Protein AF-K5WRV7-F1 (afdb_monomer)

Secondary structure (DSSP, 8-state):
-----PPP--------------S---S-----TTPPP-B-TTS-B-----GGGGGGG--BTTB-STTSHHHHHHHHHHHTT-SSSHHHHHHH-TTSPP-EETTEEEEE--HHHHHHT-TTS---GGGTTSS-TTBHHHHHHHHHH-TTTTSSSPPPSP----TTHHHHHHHHHHHHHHHHHHHHHT-PPP--S-GGG-TTS-----------

pLDDT: mean 76.49, std 20.36, range [28.19, 95.31]

Nearest PDB structures (foldseek):
  2efu-assembly5_E  TM=2.548E-01  e=2.203E+00  Brucella anthropi
  8uw3-assembly1_A  TM=4.115E-01  e=4.795E+00  Homo sapiens

Solvent-accessible surface area (backbone atoms only — not comparable to full-atom values): 13340 Å² total; per-residue (Å²): 133,90,83,90,88,82,85,81,83,80,82,72,82,82,78,70,89,70,88,72,93,60,93,76,62,81,87,75,60,87,66,60,98,53,48,52,83,32,17,48,97,87,66,48,75,64,62,74,49,72,69,89,57,19,72,60,65,43,69,45,93,89,45,54,45,59,86,36,66,72,55,32,54,27,52,51,18,56,37,57,54,62,25,78,40,7,52,37,33,52,73,78,37,70,91,51,89,54,45,51,31,91,93,44,78,86,43,59,28,35,71,65,44,65,74,62,60,48,78,69,48,48,40,52,64,52,36,68,65,85,50,12,57,52,15,57,53,13,37,51,52,42,44,66,72,25,76,39,58,55,37,90,53,78,73,72,86,83,45,78,57,45,89,64,45,67,60,56,36,50,52,49,53,50,52,50,52,51,52,50,51,52,50,61,74,66,54,70,76,79,79,84,69,67,76,91,75,44,86,88,59,83,73,80,77,87,79,86,84,88,90,129

Radius of gyration: 24.02 Å; Cα contacts (8 Å, |Δi|>4): 210; chains: 1; bounding box: 48×81×74 Å

Sequence (212 aa):
MLSSDGIGTRQGPSVRSQTQSSPHHIKTCFKGNSWYDITDKEGNEVLPSHLQGGPWFQTYQGVKAADNSPLFARLMRVMCNHAPIGEYRVRFFPNEPYKACQCDLKSPETRQHLLMVCSLFVRRINHYDLDGITTIRGLILFLQDNPQAFSFEPPELPRHADESWPAYRRELELARDEENKRRKKKRFPPLVGPIFLHESIEFTRHWNVLLE

Structure (mmCIF, N/CA/C/O backbone):
data_AF-K5WRV7-F1
#
_entry.id   AF-K5WRV7-F1
#
loop_
_atom_site.group_PDB
_atom_site.id
_atom_site.type_symbol
_atom_site.label_atom_id
_atom_site.label_alt_id
_atom_site.label_comp_id
_atom_site.label_asym_id
_atom_site.label_entity_id
_atom_site.label_seq_id
_atom_site.pdbx_PDB_ins_code
_atom_site.Cartn_x
_atom_site.Cartn_y
_atom_site.Cartn_z
_atom_site.occupancy
_atom_site.B_iso_or_equiv
_atom_site.auth_seq_id
_atom_site.auth_comp_id
_atom_site.auth_asym_id
_atom_site.auth_atom_id
_atom_site.pdbx_PDB_model_num
ATOM 1 N N . MET A 1 1 ? -18.092 55.488 35.555 1.00 34.03 1 MET A N 1
ATOM 2 C CA . MET A 1 1 ? -17.894 56.061 34.203 1.00 34.03 1 MET A CA 1
ATOM 3 C C . MET A 1 1 ? -16.597 55.460 33.665 1.00 34.03 1 MET A C 1
ATOM 5 O O . MET A 1 1 ? -15.598 55.630 34.345 1.00 34.03 1 MET A O 1
ATOM 9 N N . LEU A 1 2 ? -16.661 54.430 32.800 1.00 28.19 2 LEU A N 1
ATOM 10 C CA . LEU A 1 2 ? -16.657 54.466 31.306 1.00 28.19 2 LEU A CA 1
ATOM 11 C C . LEU A 1 2 ? -15.292 54.965 30.777 1.00 28.19 2 LEU A C 1
ATOM 13 O O . LEU A 1 2 ? -14.878 56.030 31.211 1.00 28.19 2 LEU A O 1
ATOM 17 N N . SER A 1 3 ? -14.502 54.275 29.940 1.00 32.31 3 SER A N 1
ATOM 18 C CA . SER A 1 3 ? -14.743 53.446 28.729 1.00 32.31 3 SER A CA 1
ATOM 19 C C . SER A 1 3 ? -13.584 52.428 28.525 1.00 32.31 3 SER A C 1
ATOM 21 O O . SER A 1 3 ? -12.493 52.698 29.016 1.00 32.31 3 SER A O 1
ATOM 23 N N . SER A 1 4 ? -13.798 51.196 28.016 1.00 35.28 4 SER A N 1
ATOM 24 C CA . SER A 1 4 ? -13.863 50.726 26.594 1.00 35.28 4 SER A CA 1
ATOM 25 C C . SER A 1 4 ? -12.456 50.600 25.957 1.00 35.28 4 SER A C 1
ATOM 27 O O . SER A 1 4 ? -11.666 51.521 26.084 1.00 35.28 4 SER A O 1
ATOM 29 N N . ASP A 1 5 ? -12.006 49.468 25.393 1.00 35.31 5 ASP A N 1
ATOM 30 C CA . ASP A 1 5 ? -12.623 48.750 24.270 1.00 35.31 5 ASP A CA 1
ATOM 31 C C . ASP A 1 5 ? -12.466 47.217 24.306 1.00 35.31 5 ASP A C 1
ATOM 33 O O . ASP A 1 5 ? -11.387 46.663 24.524 1.00 35.31 5 ASP A O 1
ATOM 37 N N . GLY A 1 6 ? -13.586 46.538 24.041 1.00 30.58 6 GLY A N 1
ATOM 38 C CA . GLY A 1 6 ? -13.695 45.094 23.865 1.00 30.58 6 GLY A CA 1
ATOM 39 C C . GLY A 1 6 ? -13.510 44.666 22.407 1.00 30.58 6 GLY A C 1
ATOM 40 O O . GLY A 1 6 ? -14.030 45.288 21.482 1.00 30.58 6 GLY A O 1
ATOM 41 N N . ILE A 1 7 ? -12.798 43.558 22.211 1.00 35.91 7 ILE A N 1
ATOM 42 C CA . ILE A 1 7 ? -12.646 42.895 20.914 1.00 35.91 7 ILE A CA 1
ATOM 43 C C . ILE A 1 7 ? -13.846 41.965 20.713 1.00 35.91 7 ILE A C 1
ATOM 45 O O . ILE A 1 7 ? -14.072 41.029 21.481 1.00 35.91 7 ILE A O 1
ATOM 49 N N . GLY A 1 8 ? -14.642 42.275 19.690 1.00 31.19 8 GLY A N 1
ATOM 50 C CA . GLY A 1 8 ? -15.911 41.627 19.380 1.00 31.19 8 GLY A CA 1
ATOM 51 C C . GLY A 1 8 ? -15.788 40.145 19.027 1.00 31.19 8 GLY A C 1
ATOM 52 O O . GLY A 1 8 ? -15.037 39.738 18.141 1.00 31.19 8 GLY A O 1
ATOM 53 N N . THR A 1 9 ? -16.619 39.345 19.685 1.00 34.44 9 THR A N 1
ATOM 54 C CA . THR A 1 9 ? -16.961 37.973 19.325 1.00 34.44 9 THR A CA 1
ATOM 55 C C . THR A 1 9 ? -17.818 37.969 18.055 1.00 34.44 9 THR A C 1
ATOM 57 O O . THR A 1 9 ? -19.000 38.308 18.081 1.00 34.44 9 THR A O 1
ATOM 60 N N . ARG A 1 10 ? -17.258 37.548 16.914 1.00 32.38 10 ARG A N 1
ATOM 61 C CA . ARG A 1 10 ? -18.082 37.117 15.773 1.00 32.38 10 ARG A CA 1
ATOM 62 C C . ARG A 1 10 ? -18.453 35.651 15.962 1.00 32.38 10 ARG A C 1
ATOM 64 O O . ARG A 1 10 ? -17.661 34.757 15.680 1.00 32.38 10 ARG A O 1
ATOM 71 N N . GLN A 1 11 ? -19.672 35.425 16.443 1.00 33.03 11 GLN A N 1
ATOM 72 C CA . GLN A 1 11 ? -20.339 34.131 16.349 1.00 33.03 11 GLN A CA 1
ATOM 73 C C . GLN A 1 11 ? -20.575 33.803 14.868 1.00 33.03 11 GLN A C 1
ATOM 75 O O . GLN A 1 11 ? -21.290 34.522 14.169 1.00 33.03 11 GLN A O 1
ATOM 80 N N . GLY A 1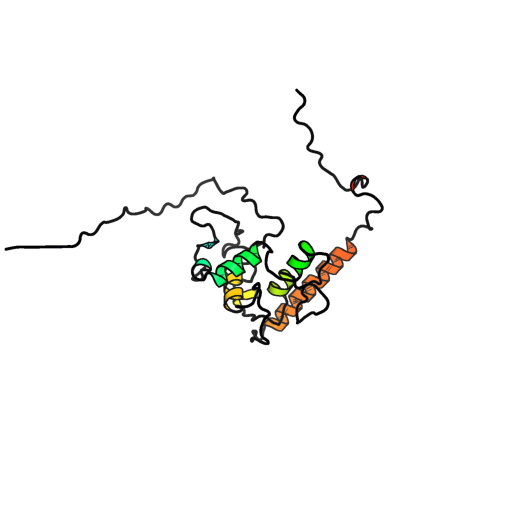 12 ? -19.935 32.739 14.382 1.00 33.88 12 GLY A N 1
ATOM 81 C CA . GLY A 1 12 ? -20.281 32.112 13.109 1.00 33.88 12 GLY A CA 1
ATOM 82 C C . GLY A 1 12 ? -21.568 31.291 13.255 1.00 33.88 12 GLY A C 1
ATOM 83 O O . GLY A 1 12 ? -21.869 30.826 14.357 1.00 33.88 12 GLY A O 1
ATOM 84 N N . PRO A 1 13 ? -22.356 31.122 12.181 1.00 32.88 13 PRO A N 1
ATOM 85 C CA . PRO A 1 13 ? -23.629 30.423 12.255 1.00 32.88 13 PRO A CA 1
ATOM 86 C C . PRO A 1 13 ? -23.435 28.970 12.700 1.00 32.88 13 PRO A C 1
ATOM 88 O O . PRO A 1 13 ? -22.595 28.244 12.170 1.00 32.88 13 PRO A O 1
ATOM 91 N N . SER A 1 14 ? -24.248 28.569 13.678 1.00 37.31 14 SER A N 1
ATOM 92 C CA . SER A 1 14 ? -24.395 27.197 14.159 1.00 37.31 14 SER A CA 1
ATOM 93 C C . SER A 1 14 ? -24.713 26.267 12.986 1.00 37.31 14 SER A C 1
ATOM 95 O O . SER A 1 14 ? -25.817 26.294 12.433 1.00 37.31 14 SER A O 1
ATOM 97 N N . VAL A 1 15 ? -23.734 25.459 12.572 1.00 34.78 15 VAL A N 1
ATOM 98 C CA . VAL A 1 15 ? -23.944 24.430 11.552 1.00 34.78 15 VAL A CA 1
ATOM 99 C C . VAL A 1 15 ? -24.609 23.244 12.233 1.00 34.78 15 VAL A C 1
ATOM 101 O O . VAL A 1 15 ? -23.976 22.356 12.799 1.00 34.78 15 VAL A O 1
ATOM 104 N N . ARG A 1 16 ? -25.939 23.303 12.200 1.00 30.89 16 ARG A N 1
ATOM 105 C CA . ARG A 1 16 ? -26.885 22.216 12.427 1.00 30.89 16 ARG A CA 1
ATOM 106 C C . ARG A 1 16 ? -26.302 20.893 11.926 1.00 30.89 16 ARG A C 1
ATOM 108 O O . ARG A 1 16 ? -25.983 20.775 10.746 1.00 30.89 16 ARG A O 1
ATOM 115 N N . SER A 1 17 ? -26.220 19.912 12.825 1.00 41.25 17 SER A N 1
ATOM 116 C CA . SER A 1 17 ? -26.027 18.503 12.483 1.00 41.25 17 SER A CA 1
ATOM 117 C C . SER A 1 17 ? -27.060 18.125 11.422 1.00 41.25 17 SER A C 1
ATOM 119 O O . SER A 1 17 ? -28.253 18.014 11.711 1.00 41.25 17 SER A O 1
ATOM 121 N N . GLN A 1 18 ? -26.622 18.046 10.169 1.00 31.94 18 GLN A N 1
ATOM 122 C CA . GLN A 1 18 ? -27.412 17.484 9.092 1.00 31.94 18 GLN A CA 1
ATOM 123 C C . GLN A 1 18 ? -26.920 16.061 8.886 1.00 31.94 18 GLN A C 1
ATOM 125 O O . GLN A 1 18 ? -26.005 15.793 8.113 1.00 31.94 18 GLN A O 1
ATOM 130 N N . THR A 1 19 ? -27.567 15.141 9.594 1.00 44.53 19 THR A N 1
ATOM 131 C CA . THR A 1 19 ? -27.823 13.794 9.096 1.00 44.53 19 THR A CA 1
ATOM 132 C C . THR A 1 19 ? -28.399 13.935 7.685 1.00 44.53 19 THR A C 1
ATOM 134 O O . THR A 1 19 ? -29.573 14.251 7.515 1.00 44.53 19 THR A O 1
ATOM 137 N N . GLN A 1 20 ? -27.560 13.784 6.660 1.00 34.97 20 GLN A N 1
ATOM 138 C CA . GLN A 1 20 ? -28.012 13.727 5.274 1.00 34.97 20 GLN A CA 1
ATOM 139 C C . GLN A 1 20 ? -27.989 12.279 4.807 1.00 34.97 20 GLN A C 1
ATOM 141 O O . GLN A 1 20 ? -27.023 11.789 4.230 1.00 34.97 20 GLN A O 1
ATOM 146 N N . SER A 1 21 ? -29.116 11.612 5.026 1.00 39.34 21 SER A N 1
ATOM 147 C CA . SER A 1 21 ? -29.606 10.566 4.139 1.00 39.34 21 SER A CA 1
ATOM 148 C C . SER A 1 21 ? -29.924 11.200 2.775 1.00 39.34 21 SER A C 1
ATOM 150 O O . SER A 1 21 ? -31.061 11.593 2.518 1.00 39.34 21 SER A O 1
ATOM 152 N N . SER A 1 22 ? -28.917 11.378 1.920 1.00 34.94 22 SER A N 1
ATOM 153 C CA . SER A 1 22 ? -29.122 11.780 0.524 1.00 34.94 22 SER A CA 1
ATOM 154 C C . SER A 1 22 ? -28.965 10.558 -0.390 1.00 34.94 22 SER A C 1
ATOM 156 O O . SER A 1 22 ? -27.957 9.858 -0.288 1.00 34.94 22 SER A O 1
ATOM 158 N N . PRO A 1 23 ? -29.914 10.284 -1.307 1.00 37.91 23 PRO A N 1
ATOM 159 C CA . PRO A 1 23 ? -29.856 9.152 -2.237 1.00 37.91 23 PRO A CA 1
ATOM 160 C C . PRO A 1 23 ? -28.829 9.348 -3.369 1.00 37.91 23 PRO A C 1
ATOM 162 O O . PRO A 1 23 ? -28.701 8.499 -4.251 1.00 37.91 23 PRO A O 1
ATOM 165 N N . HIS A 1 24 ? -28.073 10.449 -3.358 1.00 39.72 24 HIS A N 1
ATOM 166 C CA . HIS A 1 24 ? -26.963 10.702 -4.274 1.00 39.72 24 HIS A CA 1
ATOM 167 C C . HIS A 1 24 ? -25.646 10.192 -3.682 1.00 39.72 24 HIS A C 1
ATOM 169 O O . HIS A 1 24 ? -24.675 10.929 -3.536 1.00 39.72 24 HIS A O 1
ATOM 175 N N . HIS A 1 25 ? -25.609 8.900 -3.354 1.00 45.62 25 HIS A N 1
ATOM 176 C CA . HIS A 1 25 ? -24.341 8.184 -3.282 1.00 45.62 25 HIS A CA 1
ATOM 177 C C . HIS A 1 25 ? -23.656 8.371 -4.642 1.00 45.62 25 HIS A C 1
ATOM 179 O O . HIS A 1 25 ? -24.279 8.107 -5.674 1.00 45.62 25 HIS A O 1
ATOM 185 N N . ILE A 1 26 ? -22.413 8.861 -4.674 1.00 51.66 26 ILE A N 1
ATOM 186 C CA . ILE A 1 26 ? -21.612 8.899 -5.904 1.00 51.66 26 ILE A CA 1
ATOM 187 C C . ILE A 1 26 ? -21.542 7.456 -6.409 1.00 51.66 26 ILE A C 1
ATOM 189 O O . ILE A 1 26 ? -20.823 6.636 -5.847 1.00 51.66 26 ILE A O 1
ATOM 193 N N . LYS A 1 27 ? -22.356 7.120 -7.419 1.00 51.41 27 LYS A N 1
ATOM 194 C CA . LYS A 1 27 ? -22.497 5.736 -7.891 1.00 51.41 27 LYS A CA 1
ATOM 195 C C . LYS A 1 27 ? -21.226 5.222 -8.557 1.00 51.41 27 LYS A C 1
ATOM 197 O O . LYS A 1 27 ? -21.018 4.018 -8.568 1.00 51.41 27 LYS A O 1
ATOM 202 N N . THR A 1 28 ? -20.368 6.105 -9.068 1.00 55.50 28 THR A N 1
ATOM 203 C CA . THR A 1 28 ? -19.089 5.728 -9.676 1.00 55.50 28 THR A CA 1
ATOM 204 C C . THR A 1 28 ? -18.113 6.906 -9.631 1.00 55.50 28 THR A C 1
ATOM 206 O O . THR A 1 28 ? -18.174 7.807 -10.467 1.00 55.50 28 THR A O 1
ATOM 209 N N . CYS A 1 29 ? -17.190 6.925 -8.676 1.00 66.75 29 CYS A N 1
ATOM 210 C CA . CYS A 1 29 ? -15.946 7.679 -8.840 1.00 66.75 29 CYS A CA 1
ATOM 211 C C . CYS A 1 29 ? -14.976 6.798 -9.628 1.00 66.75 29 CYS A C 1
ATOM 213 O O . CYS A 1 29 ? -14.827 5.614 -9.327 1.00 66.75 29 CYS A O 1
ATOM 215 N N . PHE A 1 30 ? -14.343 7.359 -10.660 1.00 75.00 30 PHE A N 1
ATOM 216 C CA . PHE A 1 30 ? -13.354 6.625 -11.440 1.00 75.00 30 PHE A CA 1
ATOM 217 C C . PHE A 1 30 ? -12.153 6.294 -10.546 1.00 75.00 30 PHE A C 1
ATOM 219 O O . PHE A 1 30 ? -11.325 7.158 -10.254 1.00 75.00 30 PHE A O 1
ATOM 226 N N . LYS A 1 31 ? -12.065 5.036 -10.102 1.00 74.81 31 LYS A N 1
ATOM 227 C CA . LYS A 1 31 ? -10.841 4.462 -9.547 1.00 74.81 31 LYS A CA 1
ATOM 228 C C . LYS A 1 31 ? -10.073 3.829 -10.705 1.00 74.81 31 LYS A C 1
ATOM 230 O O . LYS A 1 31 ? -10.614 2.999 -11.430 1.00 74.81 31 LYS A O 1
ATOM 235 N N . GLY A 1 32 ? -8.838 4.267 -10.946 1.00 78.50 32 GLY A N 1
ATOM 236 C CA . GLY A 1 32 ? -8.018 3.684 -12.011 1.00 78.50 32 GLY A CA 1
ATOM 237 C C . GLY A 1 32 ? -7.801 2.179 -11.794 1.00 78.50 32 GLY A C 1
ATOM 238 O O . GLY A 1 32 ? -7.850 1.698 -10.667 1.00 78.50 32 GLY A O 1
ATOM 239 N N . ASN A 1 33 ? -7.485 1.428 -12.852 1.00 84.50 33 ASN A N 1
ATOM 240 C CA . ASN A 1 33 ? -7.352 -0.042 -12.797 1.00 84.50 33 ASN A CA 1
ATOM 241 C C . ASN A 1 33 ? -6.268 -0.562 -11.835 1.00 84.50 33 ASN A C 1
ATOM 243 O O . ASN A 1 33 ? -6.220 -1.748 -11.530 1.00 84.50 33 ASN A O 1
ATOM 247 N N . SER A 1 34 ? -5.354 0.306 -11.400 1.00 87.56 34 SER A N 1
ATOM 248 C CA . SER A 1 34 ? -4.294 -0.027 -10.443 1.00 87.56 34 SER A CA 1
ATOM 249 C C . SER A 1 34 ? -4.553 0.532 -9.044 1.00 87.56 34 SER A C 1
ATOM 251 O O . SER A 1 34 ? -3.638 0.548 -8.219 1.00 87.56 34 SER A O 1
ATOM 253 N N . TRP A 1 35 ? -5.772 0.997 -8.766 1.00 90.88 35 TRP A N 1
ATOM 254 C CA . TRP A 1 35 ? -6.159 1.457 -7.438 1.00 90.88 35 TRP A CA 1
ATOM 255 C C . TRP A 1 35 ? -5.901 0.377 -6.383 1.00 90.88 35 TRP A C 1
ATOM 257 O O . TRP A 1 35 ? -5.925 -0.818 -6.681 1.00 90.88 35 TRP A O 1
ATOM 267 N N . TYR A 1 36 ? -5.549 0.790 -5.170 1.00 92.81 36 TYR A N 1
ATOM 268 C CA . TYR A 1 36 ? -5.463 -0.132 -4.047 1.00 92.81 36 TYR A CA 1
ATOM 269 C C . TYR A 1 36 ? -6.854 -0.272 -3.432 1.00 92.81 36 TYR A C 1
ATOM 271 O O . TYR A 1 36 ? -7.406 0.715 -2.951 1.00 92.81 36 TYR A O 1
ATOM 279 N N . ASP A 1 37 ? -7.420 -1.476 -3.480 1.00 90.81 37 ASP A N 1
ATOM 280 C CA . ASP A 1 37 ? -8.708 -1.746 -2.848 1.00 90.81 37 ASP A CA 1
ATOM 281 C C . ASP A 1 37 ? -8.542 -1.648 -1.328 1.00 90.81 37 ASP A C 1
ATOM 283 O O . ASP A 1 37 ? -7.725 -2.351 -0.727 1.00 90.81 37 ASP A O 1
ATOM 287 N N . ILE A 1 38 ? -9.275 -0.719 -0.723 1.00 92.06 38 ILE A N 1
ATOM 288 C CA . ILE A 1 38 ? -9.119 -0.351 0.680 1.00 92.06 38 ILE A CA 1
ATOM 289 C C . ILE A 1 38 ? -10.467 0.079 1.254 1.00 92.06 38 ILE A C 1
ATOM 291 O O . ILE A 1 38 ? -11.280 0.686 0.550 1.00 92.06 38 ILE A O 1
ATOM 295 N N . THR A 1 39 ? -10.697 -0.215 2.529 1.00 93.00 39 THR A N 1
ATOM 296 C CA . THR A 1 39 ? -11.959 0.088 3.210 1.00 93.00 39 THR A CA 1
ATOM 297 C C . THR A 1 39 ? -11.787 1.032 4.397 1.00 93.00 39 THR A C 1
ATOM 299 O O . THR A 1 39 ? -10.681 1.249 4.904 1.00 93.00 39 THR A O 1
ATOM 302 N N . ASP A 1 40 ? -12.890 1.618 4.851 1.00 90.50 40 ASP A N 1
ATOM 303 C CA . ASP A 1 40 ? -12.986 2.217 6.179 1.00 90.50 40 ASP A CA 1
ATOM 304 C C . ASP A 1 40 ? -13.233 1.135 7.252 1.00 90.50 40 ASP A C 1
ATOM 306 O O . ASP A 1 40 ? -13.208 -0.068 6.969 1.00 90.50 40 ASP A O 1
ATOM 310 N N . LYS A 1 41 ? -13.432 1.568 8.501 1.00 87.31 41 LYS A N 1
ATOM 311 C CA . LYS A 1 41 ? -13.689 0.675 9.645 1.00 87.31 41 LYS A CA 1
ATOM 312 C C . LYS A 1 41 ? -15.070 0.005 9.571 1.00 87.31 41 LYS A C 1
ATOM 314 O O . LYS A 1 41 ? -15.290 -1.015 10.211 1.00 87.31 41 LYS A O 1
ATOM 319 N N . GLU A 1 42 ? -16.001 0.583 8.818 1.00 88.56 42 GLU A N 1
ATOM 320 C CA . GLU A 1 42 ? -17.322 0.025 8.538 1.00 88.56 42 GLU A CA 1
ATOM 321 C C . GLU A 1 42 ? -17.300 -0.975 7.367 1.00 88.56 42 GLU A C 1
ATOM 323 O O . GLU A 1 42 ? -18.310 -1.623 7.095 1.00 88.56 42 GLU A O 1
ATOM 328 N N . GLY A 1 43 ? -16.158 -1.129 6.689 1.00 88.62 43 GLY A N 1
ATOM 329 C CA . GLY A 1 43 ? -16.004 -2.001 5.527 1.00 88.62 43 GLY A CA 1
ATOM 330 C C . GLY A 1 43 ? -16.460 -1.362 4.214 1.00 88.62 43 GLY A C 1
ATOM 331 O O . GLY A 1 43 ? -16.503 -2.047 3.191 1.00 88.62 43 GLY A O 1
ATOM 332 N N . ASN A 1 44 ? -16.776 -0.065 4.204 1.00 90.31 44 ASN A N 1
ATOM 333 C CA . ASN A 1 44 ? -17.099 0.640 2.971 1.00 90.31 44 ASN A CA 1
ATOM 334 C C . ASN A 1 44 ? -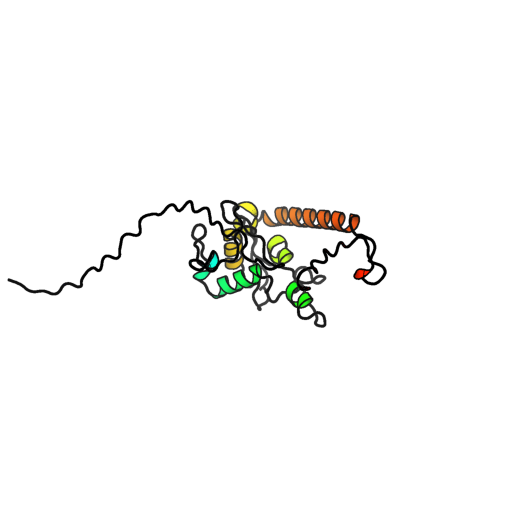15.826 0.902 2.179 1.00 90.31 44 ASN A C 1
ATOM 336 O O . ASN A 1 44 ? -14.792 1.275 2.732 1.00 90.31 44 ASN A O 1
ATOM 340 N N . GLU A 1 45 ? -15.915 0.762 0.862 1.00 90.81 45 GLU A N 1
ATOM 341 C CA . GLU A 1 45 ? -14.801 1.071 -0.019 1.00 90.81 45 GLU A CA 1
ATOM 342 C C . GLU A 1 45 ? -14.447 2.564 0.030 1.00 90.81 45 GLU A C 1
ATOM 344 O O . GLU A 1 45 ? -15.299 3.438 -0.158 1.00 90.81 45 GLU A O 1
ATOM 349 N N . VAL A 1 46 ? -13.162 2.863 0.220 1.00 90.3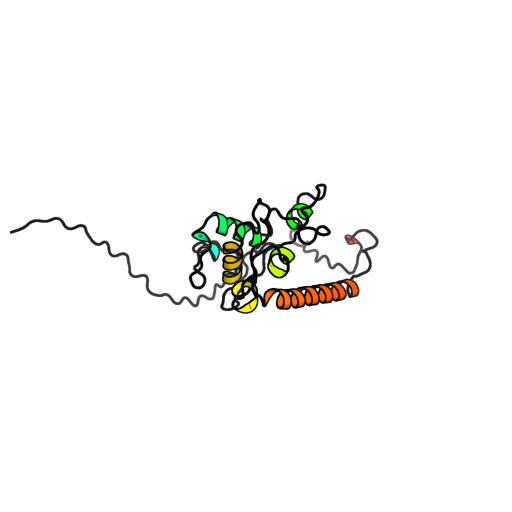8 46 VAL A N 1
ATOM 350 C CA . VAL A 1 46 ? -12.658 4.233 0.164 1.00 90.38 46 VAL A CA 1
ATOM 351 C C . VAL A 1 46 ? -12.233 4.557 -1.263 1.00 90.38 46 VAL A C 1
ATOM 353 O O . VAL A 1 46 ? -11.213 4.087 -1.778 1.00 90.38 46 VAL A O 1
ATOM 356 N N . LEU A 1 47 ? -13.024 5.415 -1.899 1.00 89.19 47 LEU A N 1
ATOM 357 C CA . LEU A 1 47 ? -12.839 5.809 -3.288 1.00 89.19 47 LEU A CA 1
ATOM 358 C C . LEU A 1 47 ? -12.267 7.229 -3.427 1.00 89.19 47 LEU A C 1
ATOM 360 O O . LEU A 1 47 ? -12.507 8.084 -2.569 1.00 89.19 47 LEU A O 1
ATOM 364 N N . PRO A 1 48 ? -11.557 7.532 -4.532 1.00 88.00 48 PRO A N 1
ATOM 365 C CA . PRO A 1 48 ? -11.108 8.888 -4.799 1.00 88.00 48 PRO A CA 1
ATOM 366 C C . PRO A 1 48 ? -12.282 9.865 -4.884 1.00 88.00 48 PRO A C 1
ATOM 368 O O . PRO A 1 48 ? -13.185 9.711 -5.702 1.00 88.00 48 PRO A O 1
ATOM 371 N N . SER A 1 49 ? -12.230 10.912 -4.063 1.00 85.06 49 SER A N 1
ATOM 372 C CA . SER A 1 49 ? -13.189 12.014 -4.083 1.00 85.06 49 SER A CA 1
ATOM 373 C C . SER A 1 49 ? -12.475 13.340 -3.847 1.00 85.06 49 SER A C 1
ATOM 375 O O . SER A 1 49 ? -11.447 13.388 -3.174 1.00 85.06 49 SER A O 1
ATOM 377 N N . HIS A 1 50 ? -13.021 14.412 -4.417 1.00 80.50 50 HIS A N 1
ATOM 378 C CA . HIS A 1 50 ? -12.578 15.791 -4.191 1.00 80.50 50 HIS A CA 1
ATOM 379 C C . HIS A 1 50 ? -13.525 16.556 -3.253 1.00 80.50 50 HIS A C 1
ATOM 381 O O . HIS A 1 50 ? -13.187 17.640 -2.777 1.00 80.50 50 HIS A O 1
ATOM 387 N N . LEU A 1 51 ? -14.714 16.008 -2.973 1.00 82.94 51 LEU A N 1
ATOM 388 C CA . LEU A 1 51 ? -15.703 16.659 -2.121 1.00 82.94 51 LEU A CA 1
ATOM 389 C C . LEU A 1 51 ? -15.167 16.750 -0.693 1.00 82.94 51 LEU A C 1
ATOM 391 O O . LEU A 1 51 ? -14.818 15.732 -0.102 1.00 82.94 51 LEU A O 1
ATOM 395 N N . GLN A 1 52 ? -15.098 17.970 -0.153 1.00 82.69 52 GLN A N 1
ATOM 396 C CA . GLN A 1 52 ? -14.564 18.247 1.190 1.00 82.69 52 GLN A CA 1
ATOM 397 C C . GLN A 1 52 ? -13.123 17.729 1.389 1.00 82.69 52 GLN A C 1
ATOM 399 O O . GLN A 1 52 ? -12.753 17.294 2.475 1.00 82.69 52 GLN A O 1
ATOM 404 N N . GLY A 1 53 ? -12.310 17.736 0.324 1.00 78.94 53 GLY A N 1
ATOM 405 C CA . GLY A 1 53 ? -10.960 17.158 0.334 1.00 78.94 53 GLY A CA 1
ATOM 406 C C . GLY A 1 53 ? -10.933 15.631 0.179 1.00 78.94 53 GLY A C 1
ATOM 407 O O . GLY A 1 53 ? -9.863 15.043 0.039 1.00 78.94 53 GLY A O 1
ATOM 408 N N . GLY A 1 54 ? -12.094 14.978 0.138 1.00 85.88 54 GLY A N 1
ATOM 409 C CA . GLY A 1 54 ? -12.210 13.535 -0.012 1.00 85.88 54 GLY A CA 1
ATOM 410 C C . GLY A 1 54 ? -11.759 12.756 1.225 1.00 85.88 54 GLY A C 1
ATOM 411 O O . GLY A 1 54 ? -11.536 13.337 2.290 1.00 85.88 54 GLY A O 1
ATOM 412 N N . PRO A 1 55 ? -11.582 11.431 1.096 1.00 86.81 55 PRO A N 1
ATOM 413 C CA . PRO A 1 55 ? -11.125 10.592 2.208 1.00 86.81 55 PRO A CA 1
ATOM 414 C C . PRO A 1 55 ? -9.722 10.963 2.712 1.00 86.81 55 PRO A C 1
ATOM 416 O O . PRO A 1 55 ? -9.321 10.635 3.820 1.00 86.81 55 PRO A O 1
ATOM 419 N N . TRP A 1 56 ? -8.960 11.711 1.923 1.00 85.50 56 TRP A N 1
ATOM 420 C CA . TRP A 1 56 ? -7.548 11.978 2.172 1.00 85.50 56 TRP A CA 1
ATOM 421 C C . TRP A 1 56 ? -7.287 12.926 3.342 1.00 85.50 56 TRP A C 1
ATOM 423 O O . TRP A 1 56 ? -6.246 12.829 3.993 1.00 85.50 56 TRP A O 1
ATOM 433 N N . PHE A 1 57 ? -8.234 13.823 3.621 1.00 86.44 57 PHE A N 1
ATOM 434 C CA . PHE A 1 57 ? -8.153 14.799 4.709 1.00 86.44 57 PHE A CA 1
ATOM 435 C C . PHE A 1 57 ? -8.998 14.403 5.927 1.00 86.44 57 PHE A C 1
ATOM 437 O O . PHE A 1 57 ? -9.098 15.177 6.879 1.00 86.44 57 PHE A O 1
ATOM 444 N N . GLN A 1 58 ? -9.591 13.208 5.922 1.00 88.25 58 GLN A N 1
ATOM 445 C CA . GLN A 1 58 ? -10.380 12.699 7.039 1.00 88.25 58 GLN A CA 1
ATOM 446 C C . GLN A 1 58 ? -9.489 12.142 8.155 1.00 88.25 58 GLN A C 1
ATOM 448 O O . GLN A 1 58 ? -8.351 11.722 7.933 1.00 88.25 58 GLN A O 1
ATOM 453 N N . THR A 1 59 ? -10.035 12.132 9.370 1.00 89.88 59 THR A N 1
ATOM 454 C CA . THR A 1 59 ? -9.418 11.479 10.526 1.00 89.88 59 THR A CA 1
ATOM 455 C C . THR A 1 59 ? -10.022 10.090 10.705 1.00 89.88 59 THR A C 1
ATOM 457 O O . THR A 1 59 ? -11.213 9.953 10.977 1.00 89.88 59 THR A O 1
ATOM 460 N N . TYR A 1 60 ? -9.185 9.060 10.628 1.00 89.62 60 TYR A N 1
ATOM 461 C CA . TYR A 1 60 ? -9.555 7.659 10.803 1.00 89.62 60 TYR A CA 1
ATOM 462 C C . TYR A 1 60 ? -9.158 7.179 12.199 1.00 89.62 60 TYR A C 1
ATOM 464 O O . TYR A 1 60 ? -8.000 6.852 12.447 1.00 89.62 60 TYR A O 1
ATOM 472 N N . GLN A 1 61 ? -10.119 7.196 13.134 1.00 88.81 61 GLN A N 1
ATOM 473 C CA . GLN A 1 61 ? -9.929 6.804 14.546 1.00 88.81 61 GLN A CA 1
ATOM 474 C C . GLN A 1 61 ? -8.646 7.410 15.159 1.00 88.81 61 GLN A C 1
ATOM 476 O O . GLN A 1 61 ? -7.799 6.705 15.708 1.00 88.81 61 GLN A O 1
ATOM 481 N N . GLY A 1 62 ? -8.489 8.729 15.015 1.00 88.50 62 GLY A N 1
ATOM 482 C CA . GLY A 1 62 ? -7.357 9.492 15.556 1.00 88.50 62 GLY A CA 1
ATOM 483 C C . GLY A 1 62 ? -6.119 9.562 14.658 1.00 88.50 62 GLY A C 1
ATOM 484 O O . GLY A 1 62 ? -5.182 10.278 14.993 1.00 88.50 62 GLY A O 1
ATOM 485 N N . VAL A 1 63 ? -6.110 8.876 13.511 1.00 89.06 63 VAL A N 1
ATOM 486 C CA . VAL A 1 63 ? -4.991 8.896 12.560 1.00 89.06 63 VAL A CA 1
ATOM 487 C C . VAL A 1 63 ? -5.374 9.695 11.316 1.00 89.06 63 VAL A C 1
ATOM 489 O O . VAL A 1 63 ? -6.432 9.474 10.731 1.00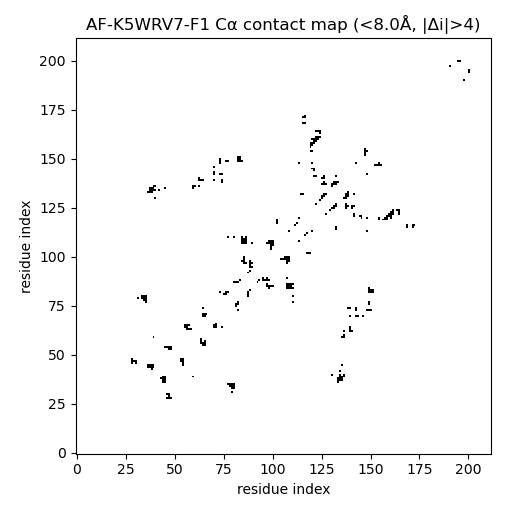 89.06 63 VAL A O 1
ATOM 492 N N . LYS A 1 64 ? -4.511 10.617 10.885 1.00 91.12 64 LYS A N 1
ATOM 493 C CA . LYS A 1 64 ? -4.734 11.449 9.697 1.00 91.12 64 LYS A CA 1
ATOM 494 C C . LYS A 1 64 ? -3.446 11.589 8.893 1.00 91.12 64 LYS A C 1
ATOM 496 O O . LYS A 1 64 ? -2.427 12.036 9.409 1.00 91.12 64 LYS A O 1
ATOM 501 N N . ALA A 1 65 ? -3.489 11.202 7.618 1.00 88.88 65 ALA A N 1
ATOM 502 C CA . ALA A 1 65 ? -2.317 11.266 6.744 1.00 88.88 65 ALA A CA 1
ATOM 503 C C . ALA A 1 65 ? -1.983 12.701 6.309 1.00 88.88 65 ALA A C 1
ATOM 505 O O . ALA A 1 65 ? -0.811 13.044 6.181 1.00 88.88 65 ALA A O 1
ATOM 506 N N . ALA A 1 66 ? -3.003 13.539 6.097 1.00 88.31 66 ALA A N 1
ATOM 507 C CA . ALA A 1 66 ? -2.841 14.886 5.549 1.00 88.31 66 ALA A CA 1
ATOM 508 C C . ALA A 1 66 ? -2.061 15.860 6.451 1.00 88.31 66 ALA A C 1
ATOM 510 O O . ALA A 1 66 ? -1.553 16.859 5.949 1.00 88.31 66 ALA A O 1
ATOM 511 N N . ASP A 1 67 ? -1.910 15.564 7.745 1.00 87.06 67 ASP A N 1
ATOM 512 C CA . ASP A 1 67 ? -1.122 16.401 8.661 1.00 87.06 67 ASP A CA 1
ATOM 513 C C . ASP A 1 67 ? 0.399 16.200 8.478 1.00 87.06 67 ASP A C 1
ATOM 515 O O . ASP A 1 67 ? 1.206 16.942 9.034 1.00 87.06 67 ASP A O 1
ATOM 519 N N . ASN A 1 68 ? 0.816 15.213 7.674 1.00 91.12 68 ASN A N 1
ATOM 520 C CA . ASN A 1 68 ? 2.212 14.918 7.367 1.00 91.12 68 ASN A CA 1
ATOM 521 C C . ASN A 1 68 ? 2.388 14.722 5.851 1.00 91.12 68 ASN A C 1
ATOM 523 O O . ASN A 1 68 ? 2.060 13.674 5.295 1.00 91.12 68 ASN A O 1
ATOM 527 N N . SER A 1 69 ? 2.937 15.733 5.172 1.00 92.31 69 SER A N 1
ATOM 528 C CA . SER A 1 69 ? 3.087 15.735 3.707 1.00 92.31 69 SER A CA 1
ATOM 529 C C . SER A 1 69 ? 3.878 14.525 3.157 1.00 92.31 69 SER A C 1
ATOM 531 O O . SER A 1 69 ? 3.382 13.860 2.241 1.00 92.31 69 SER A O 1
ATOM 533 N N . PRO A 1 70 ? 5.040 14.130 3.724 1.00 93.38 70 PRO A N 1
ATOM 534 C CA . PRO A 1 70 ? 5.730 12.901 3.317 1.00 93.38 70 PRO A CA 1
ATOM 535 C C . PRO A 1 70 ? 4.903 11.617 3.471 1.00 93.38 70 PRO A C 1
ATOM 537 O O . PRO A 1 70 ? 4.952 10.741 2.603 1.00 93.38 70 PRO A O 1
ATOM 540 N N . LEU A 1 71 ? 4.151 11.475 4.564 1.00 93.94 71 LEU A N 1
ATOM 541 C CA . LEU A 1 71 ? 3.250 10.341 4.790 1.00 93.94 71 LEU A CA 1
ATOM 542 C C . LEU A 1 71 ? 2.124 10.323 3.754 1.00 93.94 71 LEU A C 1
ATOM 544 O O . LEU A 1 71 ? 1.883 9.291 3.130 1.00 93.94 71 LEU A O 1
ATOM 548 N N . PHE A 1 72 ? 1.496 11.472 3.519 1.00 94.50 72 PHE A N 1
ATOM 549 C CA . PHE A 1 72 ? 0.446 11.641 2.524 1.00 94.50 72 PHE A CA 1
ATOM 550 C C . PHE A 1 72 ? 0.920 11.285 1.111 1.00 94.50 72 PHE A C 1
ATOM 552 O O . PHE A 1 72 ? 0.266 10.525 0.400 1.00 94.50 72 PHE A O 1
ATOM 559 N N . ALA A 1 73 ? 2.099 11.768 0.713 1.00 94.44 73 ALA A N 1
ATOM 560 C CA . ALA A 1 73 ? 2.680 11.460 -0.588 1.00 94.44 73 ALA A CA 1
ATOM 561 C C . ALA A 1 73 ? 2.931 9.953 -0.762 1.00 94.44 73 ALA A C 1
ATOM 563 O O . ALA A 1 73 ? 2.683 9.401 -1.834 1.00 94.44 73 ALA A O 1
ATOM 564 N N . ARG A 1 74 ? 3.396 9.268 0.291 1.00 95.31 74 ARG A N 1
ATOM 565 C CA . ARG A 1 74 ? 3.587 7.808 0.278 1.00 95.31 74 ARG A CA 1
ATOM 566 C C . ARG A 1 74 ? 2.255 7.071 0.204 1.00 95.31 74 ARG A C 1
ATOM 568 O O . ARG A 1 74 ? 2.137 6.166 -0.615 1.00 95.31 74 ARG A O 1
ATOM 575 N N . LEU A 1 75 ? 1.244 7.508 0.956 1.00 95.25 75 LEU A N 1
ATOM 576 C CA . LEU A 1 75 ? -0.114 6.968 0.865 1.00 95.25 75 LEU A CA 1
ATOM 577 C C . LEU A 1 75 ? -0.643 7.064 -0.572 1.00 95.25 75 LEU A C 1
ATOM 579 O O . LEU A 1 75 ? -1.045 6.055 -1.139 1.00 95.25 75 LEU A O 1
ATOM 583 N N . MET A 1 76 ? -0.555 8.236 -1.206 1.00 94.00 76 MET A N 1
ATOM 584 C CA . MET A 1 76 ? -1.008 8.421 -2.592 1.00 94.00 76 MET A CA 1
ATOM 585 C C . MET A 1 76 ? -0.244 7.540 -3.585 1.00 94.00 76 MET A C 1
ATOM 587 O O . MET A 1 76 ? -0.845 6.960 -4.490 1.00 94.00 76 MET A O 1
ATOM 591 N N . ARG A 1 77 ? 1.069 7.363 -3.397 1.00 95.19 77 ARG A N 1
ATOM 592 C CA . ARG A 1 77 ? 1.870 6.443 -4.220 1.00 95.19 77 ARG A CA 1
ATOM 593 C C . ARG A 1 77 ? 1.413 4.990 -4.088 1.00 95.19 77 ARG A C 1
ATOM 595 O O . ARG A 1 77 ? 1.369 4.294 -5.103 1.00 95.19 77 ARG A O 1
ATOM 602 N N . VAL A 1 78 ? 1.050 4.544 -2.883 1.00 95.12 78 VAL A N 1
ATOM 603 C CA . VAL A 1 78 ? 0.460 3.212 -2.665 1.00 95.12 78 VAL A CA 1
ATOM 604 C C . VAL A 1 78 ? -0.881 3.106 -3.375 1.00 95.12 78 VAL A C 1
ATOM 606 O O . VAL A 1 78 ? -1.060 2.199 -4.188 1.00 95.12 78 VAL A O 1
ATOM 609 N N . MET A 1 79 ? -1.789 4.049 -3.113 1.00 93.50 79 MET A N 1
ATOM 610 C CA . MET A 1 79 ? -3.155 4.048 -3.640 1.00 93.50 79 MET A CA 1
ATOM 611 C C . MET A 1 79 ? -3.176 3.999 -5.170 1.00 93.50 79 MET A C 1
ATOM 613 O O . MET A 1 79 ? -3.841 3.148 -5.753 1.00 93.50 79 MET A O 1
ATOM 617 N N . CYS A 1 80 ? -2.372 4.832 -5.831 1.00 92.44 80 CYS A N 1
ATOM 618 C CA . CYS A 1 80 ? -2.330 4.927 -7.291 1.00 92.44 80 CYS A CA 1
ATOM 619 C C . CYS A 1 80 ? -1.429 3.880 -7.975 1.00 92.44 80 CYS A C 1
ATOM 621 O O . CYS A 1 80 ? -1.322 3.886 -9.201 1.00 92.44 80 CYS A O 1
ATOM 623 N N . ASN A 1 81 ? -0.749 3.008 -7.216 1.00 93.12 81 ASN A N 1
ATOM 624 C CA . ASN A 1 81 ? 0.314 2.125 -7.720 1.00 93.12 81 ASN A CA 1
ATOM 625 C C . ASN A 1 81 ? 1.401 2.889 -8.504 1.00 93.12 81 ASN A C 1
ATOM 627 O O . ASN A 1 81 ? 1.798 2.501 -9.605 1.00 93.12 81 ASN A O 1
ATOM 631 N N . HIS A 1 82 ? 1.830 4.021 -7.945 1.00 92.81 82 HIS A N 1
ATOM 632 C CA . HIS A 1 82 ? 2.796 4.945 -8.548 1.00 92.81 82 HIS A CA 1
ATOM 633 C C . HIS A 1 82 ? 4.049 5.113 -7.670 1.00 92.81 82 HIS A C 1
ATOM 635 O O . HIS A 1 82 ? 4.778 6.105 -7.736 1.00 92.81 82 HIS A O 1
ATOM 641 N N . ALA A 1 83 ? 4.291 4.156 -6.780 1.00 93.81 83 ALA A N 1
ATOM 642 C CA . ALA A 1 83 ? 5.511 4.134 -5.997 1.00 93.81 83 ALA A CA 1
ATOM 643 C C . ALA A 1 83 ? 6.717 3.769 -6.875 1.00 93.81 83 ALA A C 1
ATOM 645 O O . ALA A 1 83 ? 6.562 2.951 -7.778 1.00 93.81 83 ALA A O 1
ATOM 646 N N . PRO A 1 84 ? 7.920 4.301 -6.600 1.00 91.38 84 PRO A N 1
ATOM 647 C CA . PRO A 1 84 ? 9.141 4.003 -7.355 1.00 91.38 84 PRO A CA 1
ATOM 648 C C . PRO A 1 84 ? 9.710 2.611 -6.999 1.00 91.38 84 PRO A C 1
ATOM 650 O O . PRO A 1 84 ? 10.862 2.462 -6.592 1.00 91.38 84 PRO A O 1
ATOM 653 N N . ILE A 1 85 ? 8.872 1.585 -7.122 1.00 92.62 85 ILE A N 1
ATOM 654 C CA . ILE A 1 85 ? 9.162 0.182 -6.815 1.00 92.62 85 ILE A CA 1
ATOM 655 C C . ILE A 1 85 ? 9.282 -0.636 -8.107 1.00 92.62 85 ILE A C 1
ATOM 657 O O . ILE A 1 85 ? 9.033 -0.135 -9.208 1.00 92.62 85 ILE A O 1
ATOM 661 N N . GLY A 1 86 ? 9.662 -1.906 -7.980 1.00 91.81 86 GLY A N 1
ATOM 662 C CA . GLY A 1 86 ? 9.842 -2.822 -9.108 1.00 91.81 86 GLY A CA 1
ATOM 663 C C . GLY A 1 86 ? 8.626 -2.904 -10.030 1.00 91.81 86 GLY A C 1
ATOM 664 O O . GLY A 1 86 ? 8.776 -2.780 -11.240 1.00 91.81 86 GLY A O 1
ATOM 665 N N . GLU A 1 87 ? 7.423 -3.027 -9.470 1.00 92.81 87 GLU A N 1
ATOM 666 C CA . GLU A 1 87 ? 6.161 -3.099 -10.220 1.00 92.81 87 GLU A CA 1
ATOM 667 C C . GLU A 1 87 ? 5.914 -1.871 -11.107 1.00 92.81 87 GLU A C 1
ATOM 669 O O . GLU A 1 87 ? 5.491 -2.009 -12.254 1.00 92.81 87 GLU A O 1
ATOM 674 N N . TYR A 1 88 ? 6.231 -0.671 -10.617 1.00 92.88 88 TYR A N 1
ATOM 675 C CA . TYR A 1 88 ? 6.157 0.551 -11.417 1.00 92.88 88 TYR A CA 1
ATOM 676 C C . TYR A 1 88 ? 7.192 0.537 -12.546 1.00 92.88 88 TYR A C 1
ATOM 678 O O . TYR A 1 88 ? 6.855 0.809 -13.697 1.00 92.88 88 TYR A O 1
ATOM 686 N N . ARG A 1 89 ? 8.442 0.158 -12.251 1.00 91.69 89 ARG A N 1
ATOM 687 C CA . ARG A 1 89 ? 9.503 0.109 -13.269 1.00 91.69 89 ARG A CA 1
ATOM 688 C C . ARG A 1 89 ? 9.198 -0.874 -14.389 1.00 91.69 89 ARG A C 1
ATOM 690 O O . ARG A 1 89 ? 9.342 -0.510 -15.546 1.00 91.69 89 ARG A O 1
ATOM 697 N N . VAL A 1 90 ? 8.683 -2.058 -14.067 1.00 92.44 90 VAL A N 1
ATOM 698 C CA . VAL A 1 90 ? 8.266 -3.044 -15.078 1.00 92.44 90 VAL A CA 1
ATOM 699 C C . VAL A 1 90 ? 7.202 -2.474 -16.025 1.00 92.44 90 VAL A C 1
ATOM 701 O O . VAL A 1 90 ? 7.212 -2.786 -17.211 1.00 92.44 90 VAL A O 1
ATOM 704 N N . ARG A 1 91 ? 6.292 -1.630 -15.522 1.00 90.88 91 ARG A N 1
ATOM 705 C CA . ARG A 1 91 ? 5.206 -1.040 -16.322 1.00 90.88 91 ARG A CA 1
ATOM 706 C C . ARG A 1 91 ? 5.660 0.123 -17.200 1.00 90.88 91 ARG A C 1
ATOM 708 O O . ARG A 1 91 ? 5.211 0.219 -18.336 1.00 90.88 91 ARG A O 1
ATOM 715 N N . PHE A 1 92 ? 6.489 1.018 -16.667 1.00 90.38 92 PHE A N 1
ATOM 716 C CA . PHE A 1 92 ? 6.816 2.291 -17.325 1.00 90.38 92 PHE A CA 1
ATOM 717 C C . PHE A 1 92 ? 8.214 2.324 -17.959 1.00 90.38 92 PHE A C 1
ATOM 719 O O . PHE A 1 92 ? 8.456 3.144 -18.838 1.00 90.38 92 PHE A O 1
ATOM 726 N N . PHE A 1 93 ? 9.109 1.418 -17.560 1.00 91.69 93 PHE A N 1
ATOM 727 C CA . PHE A 1 93 ? 10.490 1.314 -18.039 1.00 91.69 93 PHE A CA 1
ATOM 728 C C . PHE A 1 93 ? 10.835 -0.153 -18.373 1.00 91.69 93 PHE A C 1
ATOM 730 O O . PHE A 1 93 ? 11.740 -0.730 -17.772 1.00 91.69 93 PHE A O 1
ATOM 737 N N . PRO A 1 94 ? 10.124 -0.798 -19.321 1.00 90.69 94 PRO A N 1
ATOM 738 C CA . PRO A 1 94 ? 10.250 -2.239 -19.581 1.00 90.69 94 PRO A CA 1
ATOM 739 C C . PRO A 1 94 ? 11.632 -2.672 -20.096 1.00 90.69 94 PRO A C 1
ATOM 741 O O . PRO A 1 94 ? 11.980 -3.845 -19.999 1.00 90.69 94 PRO A O 1
ATOM 744 N N . ASN A 1 95 ? 12.413 -1.731 -20.633 1.00 92.88 95 ASN A N 1
ATOM 745 C CA . ASN A 1 95 ? 13.762 -1.978 -21.144 1.00 92.88 95 ASN A CA 1
ATOM 746 C C . ASN A 1 95 ? 14.856 -1.729 -20.089 1.00 92.88 95 ASN A C 1
ATOM 748 O O . ASN A 1 95 ? 16.030 -1.973 -20.360 1.00 92.88 95 ASN A O 1
ATOM 752 N N . GLU A 1 96 ? 14.495 -1.227 -18.907 1.00 90.88 96 GLU A N 1
ATOM 753 C CA . GLU A 1 96 ? 15.423 -0.980 -17.806 1.00 90.88 96 GLU A CA 1
ATOM 754 C C . GLU A 1 96 ? 15.377 -2.119 -16.778 1.00 90.88 96 GLU A C 1
ATOM 756 O O . GLU A 1 96 ? 14.348 -2.785 -16.618 1.00 90.88 96 GLU A O 1
ATOM 761 N N . PRO A 1 97 ? 16.470 -2.349 -16.027 1.00 88.75 97 PRO A N 1
ATOM 762 C CA . PRO A 1 97 ? 16.448 -3.311 -14.938 1.00 88.75 97 PRO A CA 1
ATOM 763 C C . PRO A 1 97 ? 15.412 -2.906 -13.882 1.00 88.75 97 PRO A C 1
ATOM 765 O O . PRO A 1 97 ? 15.409 -1.789 -13.349 1.00 88.75 97 PRO A O 1
ATOM 768 N N . TYR A 1 98 ? 14.534 -3.846 -13.539 1.00 86.50 98 TYR A N 1
ATOM 769 C CA . TYR A 1 98 ? 13.575 -3.637 -12.466 1.00 86.50 98 TYR A CA 1
ATOM 770 C C . TYR A 1 98 ? 14.276 -3.618 -11.103 1.00 86.50 98 TYR A C 1
ATOM 772 O O . TYR A 1 98 ? 15.318 -4.236 -10.886 1.00 86.50 98 TYR A O 1
ATOM 780 N N . LYS A 1 99 ? 13.661 -2.928 -10.142 1.00 87.75 99 LYS A N 1
ATOM 781 C CA . LYS A 1 99 ? 14.099 -2.958 -8.746 1.00 87.75 99 LYS A CA 1
ATOM 782 C C . LYS A 1 99 ? 13.581 -4.237 -8.080 1.00 87.75 99 LYS A C 1
ATOM 784 O O . LYS A 1 99 ? 12.369 -4.399 -7.931 1.00 87.75 99 LYS A O 1
ATOM 789 N N . ALA A 1 100 ? 14.482 -5.142 -7.707 1.00 88.81 100 ALA A N 1
ATOM 790 C CA . ALA A 1 100 ? 14.148 -6.311 -6.895 1.00 88.81 100 ALA A CA 1
ATOM 791 C C . ALA A 1 100 ? 14.039 -5.927 -5.411 1.00 88.81 100 ALA A C 1
ATOM 793 O O . ALA A 1 100 ? 14.670 -4.965 -4.962 1.00 88.81 100 ALA A O 1
ATOM 794 N N . CYS A 1 101 ? 13.246 -6.673 -4.641 1.00 86.44 101 CYS A N 1
ATOM 795 C CA . CYS A 1 101 ? 13.226 -6.487 -3.193 1.00 86.44 101 CYS A CA 1
ATOM 796 C C . CYS A 1 101 ? 14.475 -7.124 -2.572 1.00 86.44 101 CYS A C 1
ATOM 798 O O . CYS A 1 101 ? 14.878 -8.214 -2.965 1.00 86.44 101 CYS A O 1
ATOM 800 N N . GLN A 1 102 ? 15.071 -6.501 -1.555 1.00 84.50 102 GLN A N 1
ATOM 801 C CA . GLN A 1 102 ? 16.266 -7.060 -0.911 1.00 84.50 102 GLN A CA 1
ATOM 802 C C . GLN A 1 102 ? 15.998 -8.400 -0.201 1.00 84.50 102 GLN A C 1
ATOM 804 O O . GLN A 1 102 ? 16.922 -9.190 -0.039 1.00 84.50 102 GLN A O 1
ATOM 809 N N . CYS A 1 103 ? 14.752 -8.697 0.196 1.00 83.69 103 CYS A N 1
ATOM 810 C CA . CYS A 1 103 ? 14.419 -10.003 0.774 1.00 83.69 103 CYS A CA 1
ATOM 811 C C . CYS A 1 103 ? 14.129 -11.086 -0.276 1.00 83.69 103 CYS A C 1
ATOM 813 O O . CYS A 1 103 ? 14.091 -12.263 0.071 1.00 83.69 103 CYS A O 1
ATOM 815 N N . ASP A 1 104 ? 13.886 -10.702 -1.532 1.00 78.75 104 ASP A N 1
ATOM 816 C CA . ASP A 1 104 ? 13.690 -11.613 -2.659 1.00 78.75 104 ASP A CA 1
ATOM 817 C C . ASP A 1 104 ? 14.295 -11.000 -3.927 1.00 78.75 104 ASP A C 1
ATOM 819 O O . ASP A 1 104 ? 13.641 -10.287 -4.690 1.00 78.75 104 ASP A O 1
ATOM 823 N N . LEU A 1 105 ? 15.576 -11.298 -4.144 1.00 84.19 105 LEU A N 1
ATOM 824 C CA . LEU A 1 105 ? 16.375 -10.762 -5.248 1.00 84.19 105 LEU A CA 1
ATOM 825 C C . LEU A 1 105 ? 15.951 -11.292 -6.631 1.00 84.19 105 LEU A C 1
ATOM 827 O O . LEU A 1 105 ? 16.569 -10.937 -7.632 1.00 84.19 105 LEU A O 1
ATOM 831 N N . LYS A 1 106 ? 14.943 -12.171 -6.705 1.00 83.69 106 LYS A N 1
ATOM 832 C CA . LYS A 1 106 ? 14.548 -12.868 -7.939 1.00 83.69 106 LYS A CA 1
ATOM 833 C C . LYS A 1 106 ? 13.359 -12.239 -8.653 1.00 83.69 106 LYS A C 1
ATOM 835 O O . LYS A 1 106 ? 13.118 -12.577 -9.811 1.00 83.69 106 LYS A O 1
ATOM 840 N N . SER A 1 107 ? 12.584 -11.396 -7.975 1.00 84.62 107 SER A N 1
ATOM 841 C CA . SER A 1 107 ? 11.340 -10.853 -8.515 1.00 84.62 107 SER A CA 1
ATOM 842 C C . SER A 1 107 ? 11.246 -9.336 -8.325 1.00 84.62 107 SER A C 1
ATOM 844 O O . SER A 1 107 ? 11.857 -8.787 -7.402 1.00 84.62 107 SER A O 1
ATOM 846 N N . PRO A 1 108 ? 10.513 -8.623 -9.204 1.00 89.25 108 PRO A N 1
ATOM 847 C CA . PRO A 1 108 ? 10.264 -7.203 -9.011 1.00 89.25 108 PRO A CA 1
ATOM 848 C C . PRO A 1 108 ? 9.590 -6.945 -7.664 1.00 89.25 108 PRO A C 1
ATOM 850 O O . PRO A 1 108 ? 8.667 -7.653 -7.264 1.00 89.25 108 PRO A O 1
ATOM 853 N N . GLU A 1 109 ? 10.015 -5.887 -6.984 1.00 90.81 109 GLU A N 1
ATOM 854 C CA . GLU A 1 109 ? 9.357 -5.402 -5.776 1.00 90.81 109 GLU A CA 1
ATOM 855 C C . GLU A 1 109 ? 7.910 -4.980 -6.102 1.00 90.81 109 GLU A C 1
ATOM 857 O O . GLU A 1 109 ? 7.692 -4.005 -6.823 1.00 90.81 109 GLU A O 1
ATOM 862 N N . THR A 1 110 ? 6.919 -5.715 -5.588 1.00 92.25 110 THR A N 1
ATOM 863 C CA . THR A 1 110 ? 5.488 -5.443 -5.827 1.00 92.25 110 THR A CA 1
ATOM 864 C C . THR A 1 110 ? 4.815 -4.784 -4.634 1.00 92.25 110 THR A C 1
ATOM 866 O O . THR A 1 110 ? 5.183 -5.039 -3.483 1.00 92.25 110 THR A O 1
ATOM 869 N N . ARG A 1 111 ? 3.763 -3.992 -4.889 1.00 93.56 111 ARG A N 1
ATOM 870 C CA . ARG A 1 111 ? 2.940 -3.384 -3.831 1.00 93.56 111 ARG A CA 1
ATOM 871 C C . ARG A 1 111 ? 2.394 -4.452 -2.887 1.00 93.56 111 ARG A C 1
ATOM 873 O O . ARG A 1 111 ? 2.481 -4.296 -1.675 1.00 93.56 111 ARG A O 1
ATOM 880 N N . GLN A 1 112 ? 1.916 -5.571 -3.430 1.00 90.56 112 GLN A N 1
ATOM 881 C CA . GLN A 1 112 ? 1.407 -6.684 -2.629 1.00 90.56 112 GLN A CA 1
ATOM 882 C C . GLN A 1 112 ? 2.490 -7.297 -1.734 1.00 90.56 112 GLN A C 1
ATOM 884 O O . GLN A 1 112 ? 2.252 -7.502 -0.548 1.00 90.56 112 GLN A O 1
ATOM 889 N N . HIS A 1 113 ? 3.686 -7.568 -2.266 1.00 90.62 113 HIS A N 1
ATOM 890 C CA . HIS A 1 113 ? 4.783 -8.108 -1.464 1.00 90.62 113 HIS A CA 1
ATOM 891 C C . HIS A 1 113 ? 5.147 -7.167 -0.309 1.00 90.62 113 HIS A C 1
ATOM 893 O O . HIS A 1 113 ? 5.245 -7.610 0.836 1.00 90.62 113 HIS A O 1
ATOM 899 N N . LEU A 1 114 ? 5.282 -5.870 -0.592 1.00 91.25 114 LEU A N 1
ATOM 900 C CA . LEU A 1 114 ? 5.626 -4.862 0.408 1.00 91.25 114 LEU A CA 1
ATOM 901 C C . LEU A 1 114 ? 4.568 -4.695 1.493 1.00 91.25 114 LEU A C 1
ATOM 903 O O . LEU A 1 114 ? 4.930 -4.488 2.646 1.00 91.25 114 LEU A O 1
ATOM 907 N N . LEU A 1 115 ? 3.281 -4.795 1.159 1.00 91.50 115 LEU A N 1
ATOM 908 C CA . LEU A 1 115 ? 2.195 -4.647 2.132 1.00 91.50 115 LEU A CA 1
ATOM 909 C C . LEU A 1 115 ? 1.917 -5.935 2.908 1.00 91.50 115 LEU A C 1
ATOM 911 O O . LEU A 1 115 ? 1.541 -5.848 4.069 1.00 91.50 115 LEU A O 1
ATOM 915 N N . MET A 1 116 ? 2.133 -7.110 2.314 1.00 88.00 116 MET A N 1
ATOM 916 C CA . MET A 1 116 ? 1.594 -8.363 2.857 1.00 88.00 116 MET A CA 1
ATOM 917 C C . MET A 1 116 ? 2.649 -9.384 3.287 1.00 88.00 116 MET A C 1
ATOM 919 O O . MET A 1 116 ? 2.323 -10.277 4.050 1.00 88.00 116 MET A O 1
ATOM 923 N N . VAL A 1 117 ? 3.893 -9.322 2.800 1.00 87.88 117 VAL A N 1
ATOM 924 C CA . VAL A 1 117 ? 4.840 -10.453 2.957 1.00 87.88 117 VAL A CA 1
ATOM 925 C C . VAL A 1 117 ? 6.241 -10.019 3.378 1.00 87.88 117 VAL A C 1
ATOM 927 O O . VAL A 1 117 ? 6.915 -10.726 4.122 1.00 87.88 117 VAL A O 1
ATOM 930 N N . CYS A 1 118 ? 6.702 -8.864 2.906 1.00 88.56 118 CYS A N 1
ATOM 931 C CA . CYS A 1 118 ? 8.085 -8.437 3.064 1.00 88.56 118 CYS A CA 1
ATOM 932 C C . CYS A 1 118 ? 8.490 -8.333 4.543 1.00 88.56 118 CYS A C 1
ATOM 934 O O . CYS A 1 118 ? 7.860 -7.605 5.312 1.00 88.56 118 CYS A O 1
ATOM 936 N N . SER A 1 119 ? 9.565 -9.033 4.924 1.00 86.38 119 SER A N 1
ATOM 937 C CA . SER A 1 119 ? 10.121 -9.025 6.286 1.00 86.38 119 SER A CA 1
ATOM 938 C C . SER A 1 119 ? 11.029 -7.843 6.599 1.00 86.38 119 SER A C 1
ATOM 940 O O . SER A 1 119 ? 11.516 -7.747 7.717 1.00 86.38 119 SER A O 1
ATOM 942 N N . LEU A 1 120 ? 11.292 -6.965 5.631 1.00 86.88 120 LEU A N 1
ATOM 943 C CA . LEU A 1 120 ? 12.134 -5.782 5.847 1.00 86.88 120 LEU A CA 1
ATOM 944 C C . LEU A 1 120 ? 11.363 -4.610 6.465 1.00 86.88 120 LEU A C 1
ATOM 946 O O . LEU A 1 120 ? 11.964 -3.601 6.827 1.00 86.88 120 LEU A O 1
ATOM 950 N N . PHE A 1 121 ? 10.041 -4.737 6.578 1.00 88.31 121 PHE A N 1
ATOM 951 C CA . PHE A 1 121 ? 9.161 -3.718 7.135 1.00 88.31 121 PHE A CA 1
ATOM 952 C C . PHE A 1 121 ? 8.638 -4.142 8.505 1.00 88.31 121 PHE A C 1
ATOM 954 O O . PHE A 1 121 ? 8.350 -5.317 8.733 1.00 88.31 121 PHE A O 1
ATOM 961 N N . VAL A 1 122 ? 8.474 -3.159 9.390 1.00 89.94 122 VAL A N 1
ATOM 962 C CA . VAL A 1 122 ? 7.853 -3.299 10.708 1.00 89.94 122 VAL A CA 1
ATOM 963 C C . VAL A 1 122 ? 6.432 -3.810 10.551 1.00 89.94 122 VAL A C 1
ATOM 965 O O . VAL A 1 122 ? 5.624 -3.267 9.784 1.00 89.94 122 VAL A O 1
ATOM 968 N N . ARG A 1 123 ? 6.116 -4.845 11.326 1.00 88.75 123 ARG A N 1
ATOM 969 C CA . ARG A 1 123 ? 4.807 -5.491 11.349 1.00 88.75 123 ARG A CA 1
ATOM 970 C C . ARG A 1 123 ? 4.311 -5.558 12.768 1.00 88.75 123 ARG A C 1
ATOM 972 O O . ARG A 1 123 ? 4.858 -6.305 13.569 1.00 88.75 123 ARG A O 1
ATOM 979 N N . ARG A 1 124 ? 3.270 -4.776 13.021 1.00 88.69 124 ARG A N 1
ATOM 980 C CA . ARG A 1 124 ? 2.531 -4.766 14.268 1.00 88.69 124 ARG A CA 1
ATOM 981 C C . ARG A 1 124 ? 1.137 -5.335 14.049 1.00 88.69 124 ARG A C 1
ATOM 983 O O . ARG A 1 124 ? 0.645 -5.313 12.921 1.00 88.69 124 ARG A O 1
ATOM 990 N N . ILE A 1 125 ? 0.502 -5.829 15.102 1.00 86.62 125 ILE A N 1
ATOM 991 C CA . ILE A 1 125 ? -0.817 -6.480 15.064 1.00 86.62 125 ILE A CA 1
ATOM 992 C C . ILE A 1 125 ? -1.905 -5.626 14.395 1.00 86.62 125 ILE A C 1
ATOM 994 O O . ILE A 1 125 ? -2.730 -6.122 13.633 1.00 86.62 125 ILE A O 1
ATOM 998 N N . ASN A 1 126 ? -1.849 -4.307 14.567 1.00 84.25 126 ASN A N 1
ATOM 999 C CA . ASN A 1 126 ? -2.729 -3.341 13.901 1.00 84.25 126 ASN A CA 1
ATOM 1000 C C . ASN A 1 126 ? -2.547 -3.277 12.367 1.00 84.25 126 ASN A C 1
ATOM 1002 O O . ASN A 1 126 ? -3.417 -2.751 11.679 1.00 84.25 126 ASN A O 1
ATOM 1006 N N . HIS A 1 127 ? -1.447 -3.796 11.813 1.00 88.06 127 HIS A N 1
ATOM 1007 C CA . HIS A 1 127 ? -1.203 -3.846 10.367 1.00 88.06 127 HIS A CA 1
ATOM 1008 C C . HIS A 1 127 ? -1.842 -5.067 9.700 1.00 88.06 127 HIS A C 1
ATOM 1010 O O . HIS A 1 127 ? -1.941 -5.082 8.475 1.00 88.06 127 HIS A O 1
ATOM 1016 N N . TYR A 1 128 ? -2.232 -6.103 10.448 1.00 81.75 128 TYR A N 1
ATOM 1017 C CA . TYR A 1 128 ? -2.690 -7.364 9.850 1.00 81.75 128 TYR A CA 1
ATOM 1018 C C . TYR A 1 128 ? -3.895 -8.035 10.519 1.00 81.75 128 TYR A C 1
ATOM 1020 O O . TYR A 1 128 ? -4.487 -8.900 9.887 1.00 81.75 128 TYR A O 1
ATOM 1028 N N . ASP A 1 129 ? -4.280 -7.634 11.731 1.00 78.38 129 ASP A N 1
ATOM 1029 C CA . ASP A 1 129 ? -5.392 -8.244 12.473 1.00 78.38 129 ASP A CA 1
ATOM 1030 C C . ASP A 1 129 ? -6.489 -7.210 12.788 1.00 78.38 129 ASP A C 1
ATOM 1032 O O . ASP A 1 129 ? -7.518 -7.157 12.120 1.00 78.38 129 ASP A O 1
ATOM 1036 N N . LEU A 1 130 ? -6.222 -6.290 13.725 1.00 68.12 130 LEU A N 1
ATOM 1037 C CA . LEU A 1 130 ? -7.225 -5.400 14.345 1.00 68.12 130 LEU A CA 1
ATOM 1038 C C . LEU A 1 130 ? -7.697 -4.194 13.510 1.00 68.12 130 LEU A C 1
ATOM 1040 O O . LEU A 1 130 ? -8.373 -3.329 14.047 1.00 68.12 130 LEU A O 1
ATOM 1044 N N . ASP A 1 131 ? -7.312 -4.118 12.240 1.00 72.31 131 ASP A N 1
ATOM 1045 C CA . ASP A 1 131 ? -7.776 -3.141 11.236 1.00 72.31 131 ASP A CA 1
ATOM 1046 C C . ASP A 1 131 ? -7.118 -3.464 9.887 1.00 72.31 131 ASP A C 1
ATOM 1048 O O . ASP A 1 131 ? -7.674 -3.175 8.837 1.00 72.31 131 ASP A O 1
ATOM 1052 N N . GLY A 1 132 ? -5.945 -4.104 9.891 1.00 84.69 132 GLY A N 1
ATOM 1053 C CA . GLY A 1 132 ? -5.321 -4.658 8.694 1.00 84.69 132 GLY A CA 1
ATOM 1054 C C . GLY A 1 132 ? -4.879 -3.612 7.663 1.00 84.69 132 GLY A C 1
ATOM 1055 O O . GLY A 1 132 ? -5.387 -2.501 7.555 1.00 84.69 132 GLY A O 1
ATOM 1056 N N . ILE A 1 133 ? -3.922 -3.973 6.817 1.00 89.75 133 ILE A N 1
ATOM 1057 C CA . ILE A 1 133 ? -3.428 -3.084 5.756 1.00 89.75 133 ILE A CA 1
ATOM 1058 C C . ILE A 1 133 ? -4.424 -2.901 4.597 1.00 89.75 133 ILE A C 1
ATOM 1060 O O . ILE A 1 133 ? -4.150 -2.188 3.632 1.00 89.75 133 ILE A O 1
ATOM 1064 N N . THR A 1 134 ? -5.574 -3.569 4.682 1.00 90.12 134 THR A N 1
ATOM 1065 C CA . THR A 1 134 ? -6.738 -3.419 3.806 1.00 90.12 134 THR A CA 1
ATOM 1066 C C . THR A 1 134 ? -7.695 -2.329 4.280 1.00 90.12 134 THR A C 1
ATOM 1068 O O . THR A 1 134 ? -8.579 -1.955 3.517 1.00 90.12 134 THR A O 1
ATOM 1071 N N . THR A 1 135 ? -7.524 -1.778 5.488 1.00 93.25 135 THR A N 1
ATOM 1072 C CA . THR A 1 135 ? -8.213 -0.545 5.886 1.00 93.25 135 THR A CA 1
ATOM 1073 C C . THR A 1 135 ? -7.311 0.666 5.719 1.00 93.25 135 THR A C 1
ATOM 1075 O O . THR A 1 135 ? -6.081 0.592 5.802 1.00 93.25 135 THR A O 1
ATOM 1078 N N . ILE A 1 136 ? -7.926 1.831 5.526 1.00 93.31 136 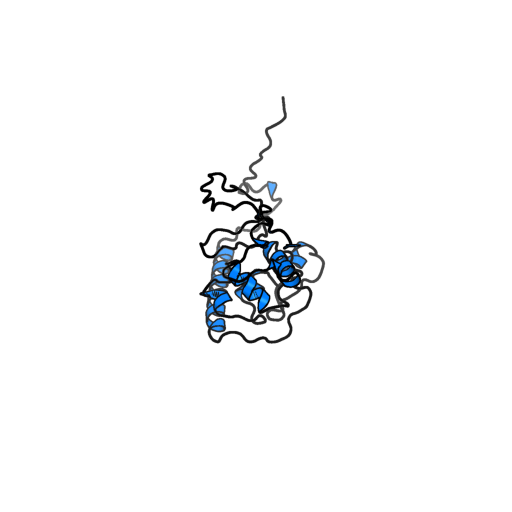ILE A N 1
ATOM 1079 C CA . ILE A 1 136 ? -7.195 3.094 5.413 1.00 93.31 136 ILE A CA 1
ATOM 1080 C C . ILE A 1 136 ? -6.427 3.431 6.687 1.00 93.31 136 ILE A C 1
ATOM 1082 O O . ILE A 1 136 ? -5.290 3.891 6.606 1.00 93.31 136 ILE A O 1
ATOM 1086 N N . ARG A 1 137 ? -6.979 3.117 7.862 1.00 93.19 137 ARG A N 1
ATOM 1087 C CA . ARG A 1 137 ? -6.269 3.291 9.129 1.00 93.19 137 ARG A CA 1
ATOM 1088 C C . ARG A 1 137 ? -5.036 2.397 9.208 1.00 93.19 137 ARG A C 1
ATOM 1090 O O . ARG A 1 137 ? -3.949 2.909 9.475 1.00 93.19 137 ARG A O 1
ATOM 1097 N N . GLY A 1 138 ? -5.189 1.094 8.974 1.00 93.50 138 GLY A N 1
ATOM 1098 C CA . GLY A 1 138 ? -4.075 0.153 9.065 1.00 93.50 138 GLY A CA 1
ATOM 1099 C C . GLY A 1 138 ? -2.979 0.450 8.042 1.00 93.50 138 GLY A C 1
ATOM 1100 O O . GLY A 1 138 ? -1.795 0.377 8.375 1.00 93.50 138 GLY A O 1
ATOM 1101 N N . LEU A 1 139 ? -3.342 0.901 6.835 1.00 94.38 139 LEU A N 1
ATOM 1102 C CA . LEU A 1 139 ? -2.370 1.372 5.847 1.00 94.38 139 LEU A CA 1
ATOM 1103 C C . LEU A 1 139 ? -1.618 2.627 6.312 1.00 94.38 139 LEU A C 1
ATOM 1105 O O . LEU A 1 139 ? -0.398 2.693 6.153 1.00 94.38 139 LEU A O 1
ATOM 1109 N N . ILE A 1 140 ? -2.302 3.616 6.895 1.00 94.38 140 ILE A N 1
ATOM 1110 C CA . ILE A 1 140 ? -1.626 4.820 7.400 1.00 94.38 140 ILE A CA 1
ATOM 1111 C C . ILE A 1 140 ? -0.658 4.458 8.535 1.00 94.38 140 ILE A C 1
ATOM 1113 O O . ILE A 1 140 ? 0.486 4.911 8.509 1.00 94.38 140 ILE A O 1
ATOM 1117 N N . LEU A 1 141 ? -1.076 3.609 9.478 1.00 93.31 141 LEU A N 1
ATOM 1118 C CA . LEU A 1 141 ? -0.229 3.132 10.580 1.00 93.31 141 LEU A CA 1
ATOM 1119 C C . LEU A 1 141 ? 1.008 2.391 10.059 1.00 93.31 141 LEU A C 1
ATOM 1121 O O . LEU A 1 141 ? 2.130 2.703 10.459 1.00 93.31 141 LEU A O 1
ATOM 1125 N N . PHE A 1 142 ? 0.826 1.507 9.074 1.00 93.62 142 PHE A N 1
ATOM 1126 C CA . PHE A 1 142 ? 1.940 0.822 8.428 1.00 93.62 142 PHE A CA 1
ATOM 1127 C C . PHE A 1 142 ? 2.956 1.807 7.838 1.00 93.62 142 PHE A C 1
ATOM 1129 O O . PHE A 1 142 ? 4.162 1.634 8.016 1.00 93.62 142 PHE A O 1
ATOM 1136 N N . L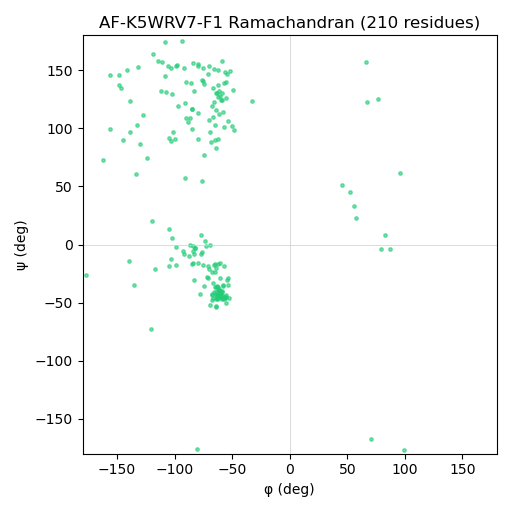EU A 1 143 ? 2.493 2.851 7.147 1.00 93.75 143 LEU A N 1
ATOM 1137 C CA . LEU A 1 143 ? 3.368 3.856 6.538 1.00 93.75 143 LEU A CA 1
ATOM 1138 C C . LEU A 1 143 ? 4.048 4.767 7.571 1.00 93.75 143 LEU A C 1
ATOM 1140 O O . LEU A 1 143 ? 5.146 5.267 7.301 1.00 93.75 143 LEU A O 1
ATOM 1144 N N . GLN A 1 144 ? 3.427 4.994 8.731 1.00 92.38 144 GLN A N 1
ATOM 1145 C CA . GLN A 1 144 ? 4.035 5.714 9.854 1.00 92.38 144 GLN A CA 1
ATOM 1146 C C . GLN A 1 144 ? 5.189 4.916 10.461 1.00 92.38 144 GLN A C 1
ATOM 1148 O O . GLN A 1 144 ? 6.287 5.451 10.599 1.00 92.38 144 GLN A O 1
ATOM 1153 N N . ASP A 1 145 ? 4.972 3.628 10.725 1.00 91.31 145 ASP A N 1
ATOM 1154 C CA . ASP A 1 145 ? 5.996 2.734 11.276 1.00 91.31 145 ASP A CA 1
ATOM 1155 C C . ASP A 1 145 ? 7.104 2.399 10.267 1.00 91.31 145 ASP A C 1
ATOM 1157 O O . ASP A 1 145 ? 8.207 2.000 10.642 1.00 91.31 145 ASP A O 1
ATOM 1161 N N . ASN A 1 146 ? 6.837 2.608 8.974 1.00 91.81 146 ASN A N 1
ATOM 1162 C CA . ASN A 1 146 ? 7.774 2.345 7.889 1.00 91.81 146 ASN A CA 1
ATOM 1163 C C . ASN A 1 146 ? 8.026 3.582 7.009 1.00 91.81 146 ASN A C 1
ATOM 1165 O O . ASN A 1 146 ? 7.556 3.618 5.869 1.00 91.81 146 ASN A O 1
ATOM 1169 N N . PRO A 1 147 ? 8.802 4.586 7.467 1.00 90.81 147 PRO A N 1
ATOM 1170 C CA . PRO A 1 147 ? 9.065 5.837 6.738 1.00 90.81 147 PRO A CA 1
ATOM 1171 C C . PRO A 1 147 ? 9.612 5.687 5.305 1.00 90.81 147 PRO A C 1
ATOM 1173 O O . PRO A 1 147 ? 9.338 6.521 4.442 1.00 90.81 147 PRO A O 1
ATOM 1176 N N . GLN A 1 148 ? 10.340 4.604 5.025 1.00 89.38 148 GLN A N 1
ATOM 1177 C CA . GLN A 1 148 ? 10.923 4.325 3.704 1.00 89.38 148 GLN A CA 1
ATOM 1178 C C . GLN A 1 148 ? 10.010 3.480 2.796 1.00 89.38 148 GLN A C 1
ATOM 1180 O O . GLN A 1 148 ? 10.282 3.323 1.609 1.00 89.38 148 GLN A O 1
ATOM 1185 N N . ALA A 1 149 ? 8.889 2.953 3.303 1.00 91.50 149 ALA A N 1
ATOM 1186 C CA . ALA A 1 149 ? 7.947 2.220 2.460 1.00 91.50 149 ALA A CA 1
ATOM 1187 C C . ALA A 1 149 ? 7.383 3.142 1.372 1.00 91.50 149 ALA A C 1
ATOM 1189 O O . ALA A 1 149 ? 6.860 4.218 1.672 1.00 91.50 149 ALA A O 1
ATOM 1190 N N . PHE A 1 150 ? 7.477 2.711 0.109 1.00 93.44 150 PHE A N 1
ATOM 1191 C CA . PHE A 1 150 ? 6.992 3.457 -1.061 1.00 93.44 150 PHE A CA 1
ATOM 1192 C C . PHE A 1 150 ? 7.599 4.865 -1.211 1.00 93.44 150 PHE A C 1
ATOM 1194 O O . PHE A 1 150 ? 7.002 5.751 -1.838 1.00 93.44 150 PHE A O 1
ATOM 1201 N N . SER A 1 151 ? 8.776 5.097 -0.627 1.00 90.38 151 SER A N 1
ATOM 1202 C CA . SER A 1 151 ? 9.611 6.262 -0.908 1.00 90.38 151 SER A CA 1
ATOM 1203 C C . SER A 1 151 ? 10.639 5.928 -1.999 1.00 90.38 151 SER A C 1
ATOM 1205 O O . SER A 1 151 ? 10.711 4.800 -2.488 1.00 90.38 151 SER A O 1
ATOM 1207 N N . PHE A 1 152 ? 11.404 6.935 -2.421 1.00 85.56 152 PHE A N 1
ATOM 1208 C CA . PHE A 1 152 ? 12.533 6.745 -3.336 1.00 85.56 152 PHE A CA 1
ATOM 1209 C C . PHE A 1 152 ? 13.758 6.139 -2.639 1.00 85.56 152 PHE A C 1
ATOM 1211 O O . PHE A 1 152 ? 14.649 5.621 -3.308 1.00 85.56 152 PHE A O 1
ATOM 1218 N N . GLU A 1 153 ? 13.796 6.192 -1.310 1.00 80.81 153 GLU A N 1
ATOM 1219 C CA . GLU A 1 153 ? 14.912 5.708 -0.510 1.00 80.81 153 GLU A CA 1
ATOM 1220 C C . GLU A 1 153 ? 14.763 4.206 -0.238 1.00 80.81 153 GLU A C 1
ATOM 1222 O O . GLU A 1 153 ? 13.655 3.722 0.019 1.00 80.81 153 GLU A O 1
ATOM 1227 N N . PRO A 1 154 ? 15.858 3.432 -0.301 1.00 70.69 154 PRO A N 1
ATOM 1228 C CA . PRO A 1 154 ? 15.823 2.034 0.097 1.00 70.69 154 PRO A CA 1
ATOM 1229 C C . PRO A 1 154 ? 15.556 1.904 1.608 1.00 70.69 154 PRO A C 1
ATOM 1231 O O . PRO A 1 154 ? 15.930 2.789 2.377 1.00 70.69 154 PRO A O 1
ATOM 1234 N N . PRO A 1 155 ? 14.929 0.802 2.054 1.00 71.69 155 PRO A N 1
ATOM 1235 C CA . PRO A 1 155 ? 14.766 0.537 3.474 1.00 71.69 155 PRO A CA 1
ATOM 1236 C C . PRO A 1 155 ? 16.121 0.264 4.142 1.00 71.69 155 PRO A C 1
ATOM 1238 O O . PRO A 1 155 ? 16.918 -0.531 3.646 1.00 71.69 155 PRO A O 1
ATOM 1241 N N . GLU A 1 156 ? 16.352 0.879 5.296 1.00 72.12 156 GLU A N 1
ATOM 1242 C CA . GLU A 1 156 ? 17.433 0.517 6.215 1.00 72.12 156 GLU A CA 1
ATOM 1243 C C . GLU A 1 156 ? 17.094 -0.791 6.962 1.00 72.12 156 GLU A C 1
ATOM 1245 O O . GLU A 1 156 ? 15.947 -1.009 7.372 1.00 72.12 156 GLU A O 1
ATOM 1250 N N . LEU A 1 157 ? 18.088 -1.677 7.105 1.00 63.28 157 LEU A N 1
ATOM 1251 C CA . LEU A 1 157 ? 17.996 -2.999 7.750 1.00 63.28 157 LEU A CA 1
ATOM 1252 C C . LEU A 1 157 ? 18.151 -2.904 9.287 1.00 63.28 157 LEU A C 1
ATOM 1254 O O . LEU A 1 157 ? 18.931 -2.075 9.746 1.00 63.28 157 LEU A O 1
ATOM 1258 N N . PRO A 1 158 ? 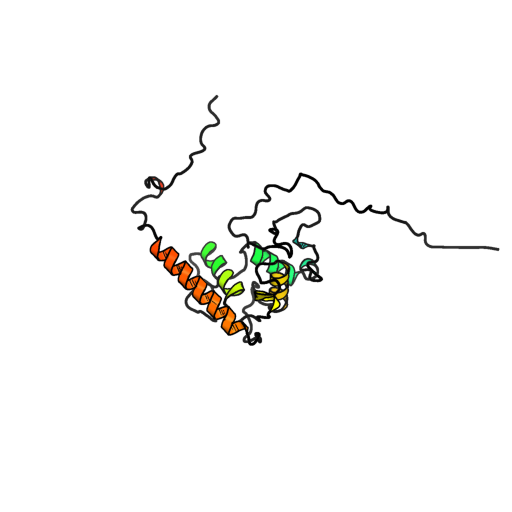17.638 -3.873 10.073 1.00 59.56 158 PRO A N 1
ATOM 1259 C CA . PRO A 1 158 ? 16.265 -4.357 10.162 1.00 59.56 158 PRO A CA 1
ATOM 1260 C C . PRO A 1 158 ? 15.473 -3.605 11.252 1.00 59.56 158 PRO A C 1
ATOM 1262 O O . PRO A 1 158 ? 16.016 -3.182 12.271 1.00 59.56 158 PRO A O 1
ATOM 1265 N N . ARG A 1 159 ? 14.153 -3.501 11.072 1.00 72.31 159 ARG A N 1
ATOM 1266 C CA . ARG A 1 159 ? 13.237 -2.924 12.065 1.00 72.31 159 ARG A CA 1
ATOM 1267 C C . ARG A 1 159 ? 12.323 -4.018 12.626 1.00 72.31 159 ARG A C 1
ATOM 1269 O O . ARG A 1 159 ? 11.793 -4.826 11.869 1.00 72.31 159 ARG A O 1
ATOM 1276 N N . HIS A 1 160 ? 12.204 -4.067 13.952 1.00 74.69 160 HIS A N 1
ATOM 1277 C CA . HIS A 1 160 ? 11.544 -5.138 14.705 1.00 74.69 160 HIS A CA 1
ATOM 1278 C C . HIS A 1 160 ? 10.090 -5.386 14.262 1.00 74.69 160 HIS A C 1
ATOM 1280 O O . HIS A 1 160 ? 9.340 -4.442 14.013 1.00 74.69 160 HIS A O 1
ATOM 1286 N N . ALA A 1 161 ? 9.695 -6.658 14.190 1.00 82.00 161 ALA A N 1
ATOM 1287 C CA . ALA A 1 161 ? 8.322 -7.102 13.960 1.00 82.00 161 ALA A CA 1
ATOM 1288 C C . ALA A 1 161 ? 7.794 -7.837 15.199 1.00 82.00 161 ALA A C 1
ATOM 1290 O O . ALA A 1 161 ? 8.586 -8.353 15.988 1.00 82.00 161 ALA A O 1
ATOM 1291 N N . ASP A 1 162 ? 6.472 -7.904 15.337 1.00 85.25 162 ASP A N 1
ATOM 1292 C CA . ASP A 1 162 ? 5.813 -8.654 16.405 1.00 85.25 162 ASP A CA 1
ATOM 1293 C C . ASP A 1 162 ? 6.132 -10.154 16.323 1.00 85.25 162 ASP A C 1
ATOM 1295 O O . ASP A 1 162 ? 6.299 -10.716 15.238 1.00 85.25 162 ASP A O 1
ATOM 1299 N N . GLU A 1 163 ? 6.136 -10.833 17.469 1.00 87.81 163 GLU A N 1
ATOM 1300 C CA . GLU A 1 163 ? 6.417 -12.273 17.562 1.00 87.81 163 GLU A CA 1
ATOM 1301 C C . GLU A 1 163 ? 5.426 -13.142 16.770 1.00 87.81 163 GLU A C 1
ATOM 1303 O O . GLU A 1 163 ? 5.793 -14.205 16.273 1.00 87.81 163 GLU A O 1
ATOM 1308 N N . SER A 1 164 ? 4.182 -12.684 16.604 1.00 89.12 164 SER A N 1
ATOM 1309 C CA . SER A 1 164 ? 3.129 -13.360 15.832 1.00 89.12 164 SER A CA 1
ATOM 1310 C C . SER A 1 164 ? 3.247 -13.166 14.316 1.00 89.12 164 SER A C 1
ATOM 1312 O O . SER A 1 164 ? 2.654 -13.930 13.550 1.00 89.12 164 SER A O 1
ATOM 1314 N N . TRP A 1 165 ? 4.028 -12.187 13.847 1.00 87.62 165 TRP A N 1
ATOM 1315 C CA . TRP A 1 165 ? 4.157 -11.880 12.419 1.00 87.62 165 TRP A CA 1
ATOM 1316 C C . TRP A 1 165 ? 4.656 -13.061 11.564 1.00 87.62 165 TRP A C 1
ATOM 1318 O O . TRP A 1 165 ? 4.075 -13.296 10.504 1.00 87.62 165 TRP A O 1
ATOM 1328 N N . PRO A 1 166 ? 5.684 -13.839 11.964 1.00 88.56 166 PRO A N 1
ATOM 1329 C CA . PRO A 1 166 ? 6.157 -14.973 11.170 1.00 88.56 166 PRO A CA 1
ATOM 1330 C C . PRO A 1 166 ? 5.080 -16.030 10.891 1.00 88.56 166 PRO A C 1
ATOM 1332 O O . PRO A 1 166 ? 5.083 -16.621 9.810 1.00 88.56 166 PRO A O 1
ATOM 1335 N N . ALA A 1 167 ? 4.163 -16.262 11.837 1.00 89.81 167 ALA A N 1
ATOM 1336 C CA . ALA A 1 167 ? 3.057 -17.200 11.661 1.00 89.81 167 ALA A CA 1
ATOM 1337 C C . ALA A 1 167 ? 2.055 -16.671 10.626 1.00 89.81 167 ALA A C 1
ATOM 1339 O O . ALA A 1 167 ? 1.810 -17.332 9.618 1.00 89.81 167 ALA A O 1
ATOM 1340 N N . TYR A 1 168 ? 1.589 -15.434 10.807 1.00 88.31 168 TYR A N 1
ATOM 1341 C CA . TYR A 1 168 ? 0.670 -14.782 9.874 1.00 88.31 168 TYR A CA 1
ATOM 1342 C C . TYR A 1 168 ? 1.260 -14.652 8.457 1.00 88.31 168 TYR A C 1
ATOM 1344 O O . TYR A 1 168 ? 0.609 -14.950 7.455 1.00 88.31 168 TYR A O 1
ATOM 1352 N N . ARG A 1 169 ? 2.542 -14.285 8.344 1.00 88.38 169 ARG A N 1
ATOM 1353 C CA . ARG A 1 169 ? 3.258 -14.236 7.062 1.00 88.38 169 ARG A CA 1
ATOM 1354 C C . ARG A 1 169 ? 3.202 -15.578 6.333 1.00 88.38 169 ARG A C 1
ATOM 1356 O O . ARG A 1 169 ? 2.974 -15.602 5.123 1.00 88.38 169 ARG A O 1
ATOM 1363 N N . ARG A 1 170 ? 3.429 -16.683 7.050 1.00 90.44 170 ARG A N 1
ATOM 1364 C CA . ARG A 1 170 ? 3.410 -18.030 6.467 1.00 90.44 170 ARG A CA 1
ATOM 1365 C C . ARG A 1 170 ? 2.033 -18.361 5.893 1.00 90.44 170 ARG A C 1
ATOM 1367 O O . ARG A 1 170 ? 1.959 -18.926 4.806 1.00 90.44 170 ARG A O 1
ATOM 1374 N N . GLU A 1 171 ? 0.958 -17.980 6.575 1.00 90.56 171 GLU A N 1
ATOM 1375 C CA . GLU A 1 171 ? -0.412 -18.167 6.080 1.00 90.56 171 GLU A CA 1
ATOM 1376 C C . GLU A 1 171 ? -0.649 -17.416 4.764 1.00 90.56 171 GLU A C 1
ATOM 1378 O O . GLU A 1 171 ? -1.176 -17.987 3.807 1.00 90.56 171 GLU A O 1
ATOM 1383 N N . LEU A 1 172 ? -0.185 -16.168 4.667 1.00 87.00 172 LEU A N 1
ATOM 1384 C CA . LEU A 1 172 ? -0.302 -15.372 3.443 1.00 87.00 172 LEU A CA 1
ATOM 1385 C C . LEU A 1 172 ? 0.516 -15.933 2.276 1.00 87.00 172 LEU A C 1
ATOM 1387 O O . LEU A 1 172 ? 0.048 -15.934 1.135 1.00 87.00 172 LEU A O 1
ATOM 1391 N N . GLU A 1 173 ? 1.733 -16.406 2.540 1.00 88.69 173 GLU A N 1
ATOM 1392 C CA . GLU A 1 173 ? 2.568 -17.056 1.527 1.00 88.69 173 GLU A CA 1
ATOM 1393 C C . GLU A 1 173 ? 1.889 -18.327 0.995 1.00 88.69 173 GLU A C 1
ATOM 1395 O O . GLU A 1 173 ? 1.802 -18.504 -0.222 1.00 88.69 173 GLU A O 1
ATOM 1400 N N . LEU A 1 174 ? 1.312 -19.150 1.878 1.00 90.94 174 LEU A N 1
ATOM 1401 C CA . LEU A 1 174 ? 0.556 -20.347 1.498 1.00 90.94 174 LEU A CA 1
ATOM 1402 C C . LEU A 1 174 ? -0.691 -20.009 0.672 1.00 90.94 174 LEU A C 1
ATOM 1404 O O . LEU A 1 174 ? -0.916 -20.622 -0.373 1.00 90.94 174 LEU A O 1
ATOM 1408 N N . ALA A 1 175 ? -1.476 -19.014 1.091 1.00 87.38 175 ALA A N 1
ATOM 1409 C CA . ALA A 1 175 ? -2.659 -18.570 0.356 1.00 87.38 175 ALA A CA 1
ATOM 1410 C C . ALA A 1 175 ? -2.296 -18.064 -1.051 1.00 87.38 175 ALA A C 1
ATOM 1412 O O . ALA A 1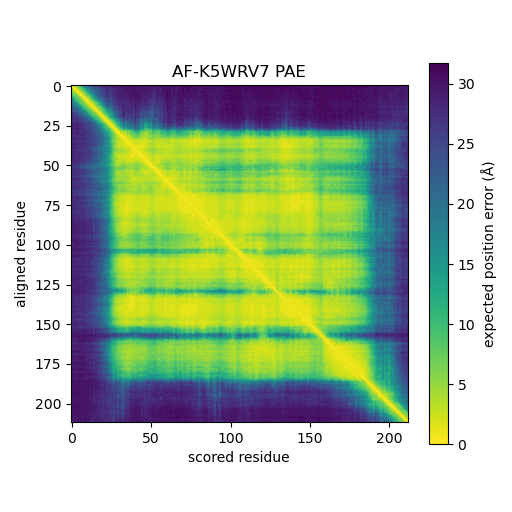 175 ? -2.966 -18.389 -2.035 1.00 87.38 175 ALA A O 1
ATOM 1413 N N . ARG A 1 176 ? -1.195 -17.311 -1.168 1.00 84.25 176 ARG A N 1
ATOM 1414 C CA . ARG A 1 176 ? -0.670 -16.837 -2.455 1.00 84.25 176 ARG A CA 1
ATOM 1415 C C . ARG A 1 176 ? -0.235 -17.993 -3.347 1.00 84.25 176 ARG A C 1
ATOM 1417 O O . ARG A 1 176 ? -0.536 -17.990 -4.541 1.00 84.25 176 ARG A O 1
ATOM 1424 N N . ASP A 1 177 ? 0.490 -18.958 -2.798 1.00 87.69 177 ASP A N 1
ATOM 1425 C CA . ASP A 1 177 ? 0.970 -20.107 -3.558 1.00 87.69 177 ASP A CA 1
ATOM 1426 C C . ASP A 1 177 ? -0.192 -20.973 -4.050 1.00 87.69 177 ASP A C 1
ATOM 1428 O O . ASP A 1 177 ? -0.170 -21.438 -5.192 1.00 87.69 177 ASP A O 1
ATOM 1432 N N . GLU A 1 178 ? -1.246 -21.119 -3.250 1.00 89.94 178 GLU A N 1
ATOM 1433 C CA . GLU A 1 178 ? -2.457 -21.833 -3.645 1.00 89.94 178 GLU A CA 1
ATOM 1434 C C . GLU A 1 178 ? -3.232 -21.099 -4.750 1.00 89.94 178 GLU A C 1
ATOM 1436 O O . GLU A 1 178 ? -3.596 -21.699 -5.767 1.00 89.94 178 GLU A O 1
ATOM 1441 N N . GLU A 1 179 ? -3.384 -19.777 -4.644 1.00 84.69 179 GLU A N 1
ATOM 1442 C CA . GLU A 1 179 ? -3.966 -18.960 -5.714 1.00 84.69 179 GLU A CA 1
ATOM 1443 C C . GLU A 1 179 ? -3.134 -19.043 -7.005 1.00 84.69 179 GLU A C 1
ATOM 1445 O O . GLU A 1 179 ? -3.680 -19.175 -8.104 1.00 84.69 179 GLU A O 1
ATOM 1450 N N . ASN A 1 180 ? -1.803 -19.047 -6.900 1.00 82.38 180 ASN A N 1
ATOM 1451 C CA . ASN A 1 180 ? -0.912 -19.227 -8.044 1.00 82.38 180 ASN A CA 1
ATOM 1452 C C . ASN A 1 180 ? -1.072 -20.608 -8.694 1.00 82.38 180 ASN A C 1
ATOM 1454 O O . ASN A 1 180 ? -1.083 -20.700 -9.926 1.00 82.38 180 ASN A O 1
ATOM 1458 N N . LYS A 1 181 ? -1.230 -21.685 -7.912 1.00 88.31 181 LYS A N 1
ATOM 1459 C CA . LYS A 1 181 ? -1.547 -23.022 -8.448 1.00 88.31 181 LYS A CA 1
ATOM 1460 C C . LYS A 1 181 ? -2.893 -23.016 -9.167 1.00 88.31 181 LYS A C 1
ATOM 1462 O O . LYS A 1 181 ? -2.984 -23.526 -10.286 1.00 88.31 181 LYS A O 1
ATOM 1467 N N . ARG A 1 182 ? -3.915 -22.378 -8.586 1.00 86.12 182 ARG A N 1
ATOM 1468 C CA . ARG A 1 182 ? -5.241 -22.229 -9.204 1.00 86.12 182 ARG A CA 1
ATOM 1469 C C . ARG A 1 182 ? -5.157 -21.487 -10.538 1.00 86.12 182 ARG A C 1
ATOM 1471 O O . ARG A 1 182 ? -5.734 -21.945 -11.524 1.00 86.12 182 ARG A O 1
ATOM 1478 N N . ARG A 1 183 ? -4.397 -20.389 -10.602 1.00 79.44 183 ARG A N 1
ATOM 1479 C CA . ARG A 1 183 ? -4.144 -19.628 -11.840 1.00 79.44 183 ARG A CA 1
ATOM 1480 C C . ARG A 1 183 ? -3.400 -20.453 -12.882 1.00 79.44 183 ARG A C 1
ATOM 1482 O O . ARG A 1 183 ? -3.793 -20.436 -14.042 1.00 79.44 183 ARG A O 1
ATOM 1489 N N . LYS A 1 184 ? -2.375 -21.215 -12.485 1.00 82.06 184 LYS A N 1
ATOM 1490 C CA . LYS A 1 184 ? -1.651 -22.123 -13.391 1.00 82.06 184 LYS A CA 1
ATOM 1491 C C . LYS A 1 184 ? -2.568 -23.203 -13.967 1.00 82.06 184 LYS A C 1
ATOM 1493 O O . LYS A 1 184 ? -2.494 -23.460 -15.161 1.00 82.06 184 LYS A O 1
ATOM 1498 N N . LYS A 1 185 ? -3.466 -23.776 -13.158 1.00 82.50 185 LYS A N 1
ATOM 1499 C CA . LYS A 1 185 ? -4.456 -24.771 -13.610 1.00 82.50 185 LYS A CA 1
ATOM 1500 C C . LYS A 1 185 ? -5.500 -24.179 -14.566 1.00 82.50 185 LYS A C 1
ATOM 1502 O O . LYS A 1 185 ? -5.953 -24.872 -15.466 1.00 82.50 185 LYS A O 1
ATOM 1507 N N . LYS A 1 186 ? -5.870 -22.908 -14.378 1.00 76.44 186 LYS A N 1
ATOM 1508 C CA . LYS A 1 186 ? -6.804 -22.160 -15.242 1.00 76.44 186 LYS A CA 1
ATOM 1509 C C . LYS A 1 186 ? -6.139 -21.490 -16.447 1.00 76.44 186 LYS A C 1
ATOM 1511 O O . LYS A 1 186 ? -6.821 -20.799 -17.198 1.00 76.44 186 LYS A O 1
ATOM 1516 N N . ARG A 1 187 ? -4.820 -21.620 -16.612 1.00 66.50 187 ARG A N 1
ATOM 1517 C CA . ARG A 1 187 ? -4.097 -20.947 -17.689 1.00 66.50 187 ARG A CA 1
ATOM 1518 C C . ARG A 1 187 ? -4.546 -21.548 -19.017 1.00 66.50 187 ARG A C 1
ATOM 1520 O O . ARG A 1 187 ? -4.225 -22.695 -19.314 1.00 66.50 187 ARG A O 1
ATOM 1527 N N . PHE A 1 188 ? -5.286 -20.765 -19.795 1.00 59.12 188 PHE A N 1
ATOM 1528 C CA . PHE A 1 188 ? -5.565 -21.095 -21.186 1.00 59.12 188 PHE A CA 1
ATOM 1529 C C . PHE A 1 188 ? -4.240 -21.287 -21.941 1.00 59.12 188 PHE A C 1
ATOM 1531 O O . PHE A 1 188 ? -3.239 -20.649 -21.577 1.00 59.12 188 PHE A O 1
ATOM 1538 N N . PRO A 1 189 ? -4.200 -22.167 -22.958 1.00 61.81 189 PRO A N 1
ATOM 1539 C CA . PRO A 1 189 ? -3.036 -22.267 -23.826 1.00 61.81 189 PRO A CA 1
ATOM 1540 C C . PRO A 1 189 ? -2.665 -20.872 -24.356 1.00 61.81 189 PRO A C 1
ATOM 1542 O O . PRO A 1 189 ? -3.545 -20.014 -24.481 1.00 61.81 189 PRO A O 1
ATOM 1545 N N . PRO A 1 190 ? -1.371 -20.606 -24.620 1.00 61.22 190 PRO A N 1
ATOM 1546 C CA . PRO A 1 190 ? -0.961 -19.353 -25.241 1.00 61.22 190 PRO A CA 1
ATOM 1547 C C . PRO A 1 190 ? -1.833 -19.094 -26.468 1.00 61.22 190 PRO A C 1
ATOM 1549 O O . PRO A 1 190 ? -2.030 -20.012 -27.264 1.00 61.22 190 PRO A O 1
ATOM 1552 N N . LEU A 1 191 ? -2.361 -17.875 -26.608 1.00 59.28 191 LEU A N 1
ATOM 1553 C CA . LEU A 1 191 ? -3.079 -17.493 -27.821 1.00 59.28 191 LEU A CA 1
ATOM 1554 C C . LEU A 1 191 ? -2.109 -17.686 -28.993 1.00 59.28 191 LEU A C 1
ATOM 1556 O O . LEU A 1 191 ? -1.063 -17.035 -29.051 1.00 59.28 191 LEU A O 1
ATOM 1560 N N . VAL A 1 192 ? -2.411 -18.634 -29.879 1.00 58.28 192 VAL A N 1
ATOM 1561 C CA . VAL A 1 192 ? -1.619 -18.861 -31.087 1.00 58.28 192 VAL A CA 1
ATOM 1562 C C . VAL A 1 192 ? -2.172 -17.927 -32.154 1.00 58.28 192 VAL A C 1
ATOM 1564 O O . VAL A 1 192 ? -3.279 -18.121 -32.644 1.00 58.28 192 VAL A O 1
ATOM 1567 N N . GLY A 1 193 ? -1.399 -16.896 -32.491 1.00 62.97 193 GLY A N 1
ATOM 1568 C CA . GLY A 1 193 ? -1.768 -15.903 -33.4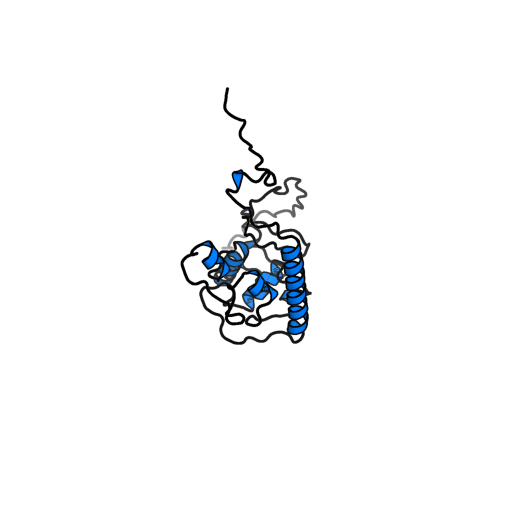97 1.00 62.97 193 GLY A CA 1
ATOM 1569 C C . GLY A 1 193 ? -2.326 -14.591 -32.923 1.00 62.97 193 GLY A C 1
ATOM 1570 O O . GLY A 1 193 ? -2.325 -14.374 -31.710 1.00 62.97 193 GLY A O 1
ATOM 1571 N N . PRO A 1 194 ? -2.740 -13.661 -33.800 1.00 64.31 194 PRO A N 1
ATOM 1572 C CA . PRO A 1 194 ? -3.220 -12.343 -33.401 1.00 64.31 194 PRO A CA 1
ATOM 1573 C C . PRO A 1 194 ? -4.484 -12.390 -32.525 1.00 64.31 194 PRO A C 1
ATOM 1575 O O . PRO A 1 194 ? -5.442 -13.093 -32.833 1.00 64.31 194 PRO A O 1
ATOM 1578 N N . ILE A 1 195 ? -4.510 -11.567 -31.469 1.00 59.12 195 ILE A N 1
ATOM 1579 C CA . ILE A 1 195 ? -5.561 -11.517 -30.427 1.00 59.12 195 ILE A CA 1
ATOM 1580 C C . ILE A 1 195 ? -6.977 -11.323 -31.008 1.00 59.12 195 ILE A C 1
ATOM 1582 O O . ILE A 1 195 ? -7.946 -11.831 -30.454 1.00 59.12 195 ILE A O 1
ATOM 1586 N N . PHE A 1 196 ? -7.106 -10.631 -32.143 1.00 61.59 196 PHE A N 1
ATOM 1587 C CA . PHE A 1 196 ? -8.387 -10.347 -32.803 1.00 61.59 196 PHE A CA 1
ATOM 1588 C C . PHE A 1 196 ? -9.000 -11.534 -33.567 1.00 61.59 196 PHE A C 1
ATOM 1590 O O . PHE A 1 196 ? -10.117 -11.409 -34.060 1.00 61.59 196 PHE A O 1
ATOM 1597 N N . LEU A 1 197 ? -8.291 -12.661 -33.682 1.00 57.94 197 LEU A N 1
ATOM 1598 C CA . LEU A 1 197 ? -8.799 -13.891 -34.304 1.00 57.94 197 LEU A CA 1
ATOM 1599 C C . LEU A 1 197 ? -9.298 -14.916 -33.278 1.00 57.94 197 LEU A C 1
ATOM 1601 O O . LEU A 1 197 ? -9.763 -15.985 -33.662 1.00 57.94 197 LEU A O 1
ATOM 1605 N N . HIS A 1 198 ? -9.189 -14.626 -31.980 1.00 56.97 198 HIS A N 1
ATOM 1606 C CA . HIS A 1 198 ? -9.580 -15.574 -30.946 1.00 56.97 198 HIS A CA 1
ATOM 1607 C C . HIS A 1 198 ? -11.066 -15.406 -30.600 1.00 56.97 198 HIS A C 1
ATOM 1609 O O . HIS A 1 198 ? -11.444 -14.465 -29.906 1.00 56.97 198 HIS A O 1
ATOM 1615 N N . GLU A 1 199 ? -11.903 -16.344 -31.054 1.00 53.19 199 GLU A N 1
ATOM 1616 C CA . GLU A 1 199 ? -13.368 -16.352 -30.854 1.00 53.19 199 GLU A CA 1
ATOM 1617 C C . GLU A 1 199 ? -13.795 -16.322 -29.375 1.00 53.19 199 GLU A C 1
ATOM 1619 O O . GLU A 1 199 ? -14.916 -15.945 -29.053 1.00 53.19 199 GLU A O 1
ATOM 1624 N N . SER A 1 200 ? -12.894 -16.674 -28.452 1.00 51.47 200 SER A N 1
ATOM 1625 C CA . SER A 1 200 ? -13.139 -16.629 -27.005 1.00 51.47 200 SER A CA 1
ATOM 1626 C C . SER A 1 200 ? -12.959 -15.242 -26.373 1.00 51.47 200 SER A C 1
ATOM 1628 O O . SER A 1 200 ? -13.105 -15.106 -25.159 1.00 51.47 200 SER A O 1
ATOM 1630 N N . ILE A 1 201 ? -12.544 -14.236 -27.146 1.00 54.19 201 ILE A N 1
ATOM 1631 C CA . ILE A 1 201 ? -12.400 -12.853 -26.692 1.00 54.19 201 ILE A CA 1
ATOM 1632 C C . ILE A 1 201 ? -13.572 -12.077 -27.285 1.00 54.19 201 ILE A C 1
ATOM 1634 O O . ILE A 1 201 ? -13.493 -11.568 -28.402 1.00 54.19 201 ILE A O 1
ATOM 1638 N N . GLU A 1 202 ? -14.672 -11.983 -26.537 1.00 44.81 202 GLU A N 1
ATOM 1639 C CA . GLU A 1 202 ? -15.774 -11.086 -26.882 1.00 44.81 202 GLU A CA 1
ATOM 1640 C C . GLU A 1 202 ? -15.288 -9.634 -26.789 1.00 44.81 202 GLU A C 1
ATOM 1642 O O . GLU A 1 202 ? -15.374 -8.972 -25.756 1.00 44.81 202 GLU A O 1
ATOM 1647 N N . PHE A 1 203 ? -14.764 -9.109 -27.894 1.00 46.50 203 PHE A N 1
ATOM 1648 C CA . PHE A 1 203 ? -14.723 -7.672 -28.101 1.00 46.50 203 PHE A CA 1
ATOM 1649 C C . PHE A 1 203 ? -16.164 -7.227 -28.319 1.00 46.50 203 PHE A C 1
ATOM 1651 O O . PHE A 1 203 ? -16.692 -7.320 -29.427 1.00 46.50 203 PHE A O 1
ATOM 1658 N N . THR A 1 204 ? -16.818 -6.746 -27.265 1.00 43.56 204 THR A N 1
ATOM 1659 C CA . THR A 1 204 ? -18.091 -6.038 -27.391 1.00 43.56 204 THR A CA 1
ATOM 1660 C C . THR A 1 204 ? -17.827 -4.778 -28.220 1.00 43.56 204 THR A C 1
ATOM 1662 O O . THR A 1 204 ? -17.420 -3.736 -27.707 1.00 43.56 204 THR A O 1
ATOM 1665 N N . ARG A 1 205 ? -17.971 -4.886 -29.545 1.00 44.06 205 ARG A N 1
ATOM 1666 C CA . ARG A 1 205 ? -17.855 -3.770 -30.484 1.00 44.06 205 ARG A CA 1
ATOM 1667 C C . ARG A 1 205 ? -19.043 -2.835 -30.260 1.00 44.06 205 ARG A C 1
ATOM 1669 O O . ARG A 1 205 ? -20.067 -2.963 -30.917 1.00 44.06 205 ARG A O 1
ATOM 1676 N N . HIS A 1 206 ? -18.902 -1.876 -29.351 1.00 40.22 206 HIS A N 1
ATOM 1677 C CA . HIS A 1 206 ? -19.727 -0.669 -29.366 1.00 40.22 206 HIS A CA 1
ATOM 1678 C C . HIS A 1 206 ? -19.234 0.238 -30.500 1.00 40.22 206 HIS A C 1
ATOM 1680 O O . HIS A 1 206 ? -18.509 1.201 -30.282 1.00 40.22 206 HIS A O 1
ATOM 1686 N N . TRP A 1 207 ? -19.602 -0.107 -31.729 1.00 41.47 207 TRP A N 1
ATOM 1687 C CA . TRP A 1 207 ? -19.556 0.797 -32.874 1.00 41.47 207 TRP A CA 1
ATOM 1688 C C . TRP A 1 207 ? -20.911 0.723 -33.554 1.00 41.47 207 TRP A C 1
ATOM 1690 O O . TRP A 1 207 ? -21.108 -0.104 -34.432 1.00 41.47 207 TRP A O 1
ATOM 1700 N N . ASN A 1 208 ? -21.847 1.537 -33.070 1.00 42.12 208 ASN A N 1
ATOM 1701 C CA . ASN A 1 208 ? -23.079 1.903 -33.765 1.00 42.12 208 ASN A CA 1
ATOM 1702 C C . ASN A 1 208 ? -23.658 3.161 -33.110 1.00 42.12 208 ASN A C 1
ATOM 1704 O O . ASN A 1 208 ? -24.647 3.085 -32.395 1.00 42.12 208 ASN A O 1
ATOM 1708 N N . VAL A 1 209 ? -23.021 4.311 -33.332 1.00 45.09 209 VAL A N 1
ATOM 1709 C CA . VAL A 1 209 ? -23.706 5.609 -33.433 1.00 45.09 209 VAL A CA 1
ATOM 1710 C C . VAL A 1 209 ? -22.885 6.456 -34.407 1.00 45.09 209 VAL A C 1
ATOM 1712 O O . VAL A 1 209 ? -21.661 6.472 -34.297 1.00 45.09 209 VAL A O 1
ATOM 1715 N N . LEU A 1 210 ? -23.577 7.168 -35.301 1.00 39.91 210 LEU A N 1
ATOM 1716 C CA . LEU A 1 210 ? -23.091 8.027 -36.394 1.00 39.91 210 LEU A CA 1
ATOM 1717 C C . LEU A 1 210 ? -23.008 7.358 -37.772 1.00 39.91 210 LEU A C 1
ATOM 1719 O O . LEU A 1 210 ? -21.959 7.316 -38.406 1.00 39.91 210 LEU A O 1
ATOM 1723 N N . LEU A 1 211 ? -24.173 6.924 -38.251 1.00 38.81 211 LEU A N 1
ATOM 1724 C CA . LEU A 1 211 ? -24.633 7.256 -39.599 1.00 38.81 211 LEU A CA 1
ATOM 1725 C C . LEU A 1 211 ? -26.130 7.571 -39.506 1.00 38.81 211 LEU A C 1
ATOM 1727 O O . LEU A 1 211 ? -26.938 6.652 -39.446 1.00 38.81 211 LEU A O 1
ATOM 1731 N N . GLU A 1 212 ? -26.443 8.861 -39.418 1.00 37.72 212 GLU A N 1
ATOM 1732 C CA . GLU A 1 212 ? -27.613 9.532 -40.006 1.00 37.72 212 GLU A CA 1
ATOM 1733 C C . GLU A 1 212 ? -27.347 11.043 -40.007 1.00 37.72 212 GLU A C 1
ATOM 1735 O O . GLU A 1 212 ? -26.957 11.573 -38.939 1.00 37.72 212 GLU A O 1
#

Foldseek 3Di:
DDDDDDDDDDDDDDPPPDPDPDPPPVPDDDQDPLFQFAAAPVRHTQDDDPVVDGPQQDQRVNDHQVVDPLLSVLLVCLGNVNFQWQVNCCVPPVVDDGHPAPVGNPDTGGSCCLLQADQQFAADCLCPPPQHCRYPVSVSVRCVRFVPRSHPDHRDDHDDYDPCNVVRNVVVVVVVVVVVVVCVVVDDDPPDDDPVPDPVDPPVPPDDDDDD

Mean predicted aligned error: 13.77 Å

Organism: Agaricus bisporus var. burnettii (strain JB137-S8 / ATCC MYA-4627 / FGSC 10392) (NCBI:txid597362)